Protein 2CYA (pdb70)

Structure (mmCIF, N/CA/C/O backbone):
data_2CYA
#
_entry.id   2CYA
#
_cell.length_a   65.912
_cell.length_b   65.912
_cell.length_c   196.168
_cell.angle_alpha   90.00
_cell.angle_beta   90.00
_cell.angle_gamma   90.00
#
_symmetry.space_group_name_H-M   'P 43 21 2'
#
loop_
_entity.id
_entity.type
_entity.pdbx_description
1 polymer 'Tyrosyl-tRNA synthetase'
2 non-polymer 'SULFATE ION'
3 water water
#
loop_
_atom_site.group_PDB
_atom_site.id
_atom_site.type_symbol
_atom_site.label_atom_id
_atom_site.label_alt_id
_atom_site.label_comp_id
_atom_site.label_asym_id
_atom_site.label_entity_id
_atom_site.label_seq_id
_atom_site.pdbx_PDB_ins_code
_atom_site.Cartn_x
_atom_site.Cartn_y
_atom_site.Cartn_z
_atom_site.occupancy
_atom_site.B_iso_or_equiv
_atom_site.auth_seq_id
_atom_site.auth_comp_id
_atom_site.auth_asym_id
_atom_site.auth_atom_id
_atom_site.pdbx_PDB_model_num
ATOM 1 N N . VAL A 1 4 ? 48.584 -14.430 93.297 1.00 75.05 4 VAL A N 1
ATOM 2 C CA . VAL A 1 4 ? 48.378 -13.107 92.649 1.00 74.36 4 VAL A CA 1
ATOM 3 C C . VAL A 1 4 ? 47.168 -13.099 91.713 1.00 74.18 4 VAL A C 1
ATOM 4 O O . VAL A 1 4 ? 47.299 -12.834 90.511 1.00 74.36 4 VAL A O 1
ATOM 8 N N . ASP A 1 5 ? 45.993 -13.404 92.266 1.00 73.13 5 ASP A N 1
ATOM 9 C CA . ASP A 1 5 ? 44.753 -13.392 91.486 1.00 70.95 5 ASP A CA 1
ATOM 10 C C . ASP A 1 5 ? 44.405 -11.911 91.409 1.00 67.97 5 ASP A C 1
ATOM 11 O O . ASP A 1 5 ? 43.726 -11.436 90.488 1.00 66.73 5 ASP A O 1
ATOM 16 N N . VAL A 1 6 ? 44.912 -11.195 92.406 1.00 63.27 6 VAL A N 1
ATOM 17 C CA . VAL A 1 6 ? 44.740 -9.763 92.522 1.00 58.74 6 VAL A CA 1
ATOM 18 C C . VAL A 1 6 ? 45.464 -9.078 91.359 1.00 56.99 6 VAL A C 1
ATOM 19 O O . VAL A 1 6 ? 44.998 -8.062 90.831 1.00 53.54 6 VAL A O 1
ATOM 23 N N . GLU A 1 7 ? 46.597 -9.652 90.956 1.00 54.01 7 GLU A N 1
ATOM 24 C CA . GLU A 1 7 ? 47.388 -9.078 89.881 1.00 52.62 7 GLU A CA 1
ATOM 25 C C . GLU A 1 7 ? 46.675 -8.983 88.529 1.00 50.18 7 GLU A C 1
ATOM 26 O O . GLU A 1 7 ? 46.767 -7.965 87.864 1.00 48.19 7 GLU A O 1
ATOM 32 N N . GLU A 1 8 ? 45.961 -10.025 88.124 1.00 49.34 8 GLU A N 1
ATOM 33 C CA . GLU A 1 8 ? 45.261 -9.973 86.847 1.00 49.07 8 GLU A CA 1
ATOM 34 C C . GLU A 1 8 ? 44.080 -9.016 86.903 1.00 46.96 8 GLU A C 1
ATOM 35 O O . GLU A 1 8 ? 43.876 -8.232 85.976 1.00 45.86 8 GLU A O 1
ATOM 41 N N . ARG A 1 9 ? 43.297 -9.090 87.978 1.00 44.98 9 ARG A N 1
ATOM 42 C CA . ARG A 1 9 ? 42.147 -8.202 88.134 1.00 43.55 9 ARG A CA 1
ATOM 43 C C . ARG A 1 9 ? 42.647 -6.778 88.123 1.00 42.11 9 ARG A C 1
ATOM 44 O O . ARG A 1 9 ? 42.082 -5.919 87.445 1.00 42.91 9 ARG A O 1
ATOM 52 N N . PHE A 1 10 ? 43.728 -6.534 88.855 1.00 39.04 10 PHE A N 1
ATOM 53 C CA . PHE A 1 10 ? 44.283 -5.202 88.916 1.00 38.39 10 PHE A CA 1
ATOM 54 C C . PHE A 1 10 ? 44.711 -4.676 87.548 1.00 38.95 10 PHE A C 1
ATOM 55 O O . PHE A 1 10 ? 44.302 -3.576 87.159 1.00 37.22 10 PHE A O 1
ATOM 63 N N . ASN A 1 11 ? 45.524 -5.442 86.813 1.00 39.89 11 ASN A N 1
ATOM 64 C CA . ASN A 1 11 ? 45.983 -4.970 85.495 1.00 39.16 11 ASN A CA 1
ATOM 65 C C . ASN A 1 11 ? 44.820 -4.769 84.535 1.00 37.47 11 ASN A C 1
ATOM 66 O O . ASN A 1 11 ? 44.875 -3.919 83.657 1.00 39.88 11 ASN A O 1
ATOM 71 N N . ARG A 1 12 ? 43.779 -5.564 84.699 1.00 35.73 12 ARG A N 1
ATOM 72 C CA . ARG A 1 12 ? 42.607 -5.449 83.854 1.00 38.48 12 ARG A CA 1
ATOM 73 C C . ARG A 1 12 ? 41.885 -4.127 84.167 1.00 37.63 12 ARG A C 1
ATOM 74 O O . ARG A 1 12 ? 41.417 -3.440 83.267 1.00 36.45 12 ARG A O 1
ATOM 82 N N . ILE A 1 13 ? 41.801 -3.792 85.450 1.00 34.71 13 ILE A N 1
ATOM 83 C CA . ILE A 1 13 ? 41.161 -2.556 85.886 1.00 32.53 13 ILE A CA 1
ATOM 84 C C . ILE A 1 13 ? 42.051 -1.353 85.581 1.00 32.81 13 ILE A C 1
ATOM 85 O O . ILE A 1 13 ? 41.566 -0.315 85.125 1.00 33.92 13 ILE A O 1
ATOM 90 N N . ALA A 1 14 ? 43.353 -1.490 85.810 1.00 32.30 14 ALA A N 1
ATOM 91 C CA . ALA A 1 14 ? 44.275 -0.384 85.581 1.00 32.72 14 ALA A CA 1
ATOM 92 C C . ALA A 1 14 ? 44.589 -0.070 84.126 1.00 34.73 14 ALA A C 1
ATOM 93 O O . ALA A 1 14 ? 44.916 1.070 83.797 1.00 34.84 14 ALA A O 1
ATOM 95 N N . ARG A 1 15 ? 44.493 -1.073 83.262 1.00 36.21 15 ARG A N 1
ATOM 96 C CA . ARG A 1 15 ? 44.814 -0.908 81.845 1.00 38.51 15 ARG A CA 1
ATOM 97 C C . ARG A 1 15 ? 44.230 0.355 81.200 1.00 38.89 1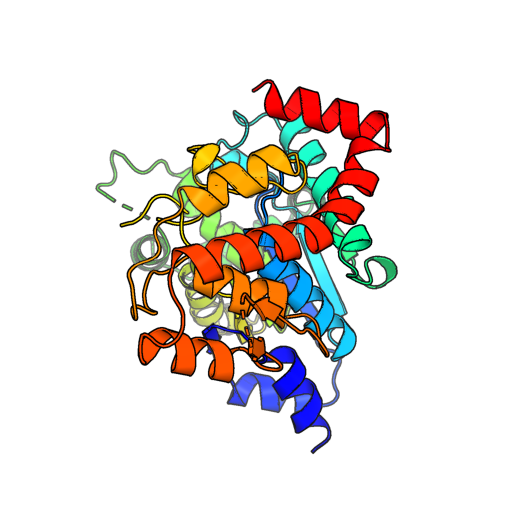5 ARG A C 1
ATOM 98 O O . ARG A 1 15 ? 43.022 0.572 81.201 1.00 37.00 15 ARG A O 1
ATOM 106 N N . ASN A 1 16 ? 45.128 1.195 80.693 1.00 39.71 16 ASN A N 1
ATOM 107 C CA . ASN A 1 16 ? 44.791 2.426 79.998 1.00 41.53 16 ASN A CA 1
ATOM 108 C C . ASN A 1 16 ? 44.229 3.600 80.803 1.00 40.61 16 ASN A C 1
ATOM 109 O O . ASN A 1 16 ? 43.812 4.609 80.234 1.00 40.27 16 ASN A O 1
ATOM 114 N N . THR A 1 17 ? 44.224 3.478 82.120 1.00 36.48 17 THR A N 1
ATOM 115 C CA . THR A 1 17 ? 43.745 4.558 82.946 1.00 34.30 17 THR A CA 1
ATOM 116 C C . THR A 1 17 ? 44.863 5.588 83.103 1.00 35.36 17 THR A C 1
ATOM 117 O O . THR A 1 17 ? 46.045 5.273 82.925 1.00 33.38 17 THR A O 1
ATOM 121 N N . VAL A 1 18 ? 44.482 6.820 83.423 1.00 35.39 18 VAL A N 1
ATOM 122 C CA . VAL A 1 18 ? 45.436 7.903 83.633 1.00 35.69 18 VAL A CA 1
ATOM 123 C C . VAL A 1 18 ? 45.972 7.816 85.068 1.00 35.67 18 VAL A C 1
ATOM 124 O O . VAL A 1 18 ? 47.135 8.115 85.334 1.00 35.29 18 VAL A O 1
ATOM 128 N N . GLU A 1 19 ? 45.115 7.410 85.995 1.00 33.70 19 GLU A N 1
ATOM 129 C CA . GLU A 1 19 ? 45.527 7.301 87.382 1.00 32.60 19 GLU A CA 1
ATOM 130 C C . GLU A 1 19 ? 44.524 6.489 88.175 1.00 32.09 19 GLU A C 1
ATOM 131 O O . GLU A 1 19 ? 43.368 6.333 87.777 1.00 31.46 19 GLU A O 1
ATOM 137 N N . ILE A 1 20 ? 44.990 5.970 89.301 1.00 30.91 20 ILE A N 1
ATOM 138 C CA . ILE A 1 20 ? 44.165 5.219 90.229 1.00 30.41 20 ILE A CA 1
ATOM 139 C C . ILE A 1 20 ? 44.587 5.777 91.589 1.00 31.87 20 ILE A C 1
ATOM 140 O O . ILE A 1 20 ? 45.764 5.717 91.944 1.00 31.82 20 ILE A O 1
ATOM 145 N N . VAL A 1 21 ? 43.639 6.364 92.319 1.00 31.00 21 VAL A N 1
ATOM 146 C CA . VAL A 1 21 ? 43.915 6.933 93.637 1.00 29.67 21 VAL A CA 1
ATOM 147 C C . VAL A 1 21 ? 43.225 6.096 94.723 1.00 30.81 21 VAL A C 1
ATOM 148 O O . VAL A 1 21 ? 42.042 6.323 94.990 1.00 29.10 21 VAL A O 1
ATOM 152 N N . THR A 1 22 ? 43.926 5.136 95.349 1.00 29.96 22 THR A N 1
ATOM 153 C CA . THR A 1 22 ? 45.334 4.804 95.080 1.00 30.15 22 THR A CA 1
ATOM 154 C C . THR A 1 22 ? 45.405 3.326 94.718 1.00 30.48 22 THR A C 1
ATOM 155 O O . THR A 1 22 ? 44.498 2.556 95.050 1.00 31.87 22 THR A O 1
ATOM 159 N N . GLU A 1 23 ? 46.498 2.921 94.078 1.00 30.87 23 GLU A N 1
ATOM 160 C CA . GLU A 1 23 ? 46.671 1.529 93.659 1.00 33.18 23 GLU A CA 1
ATOM 161 C C . GLU A 1 23 ? 46.740 0.574 94.842 1.00 31.11 23 GLU A C 1
ATOM 162 O O . GLU A 1 23 ? 46.158 -0.513 94.818 1.00 32.01 23 GLU A O 1
ATOM 168 N N . GLU A 1 24 ? 47.435 0.971 95.894 1.00 33.00 24 GLU A N 1
ATOM 169 C CA . GLU A 1 24 ? 47.528 0.082 97.042 1.00 35.14 24 GLU A CA 1
ATOM 170 C C . GLU A 1 24 ? 46.146 -0.131 97.625 1.00 33.17 24 GLU A C 1
ATOM 171 O O . GLU A 1 24 ? 45.797 -1.246 98.021 1.00 33.90 24 GLU A O 1
ATOM 177 N N . GLU A 1 25 ? 45.345 0.929 97.675 1.00 30.62 25 GLU A N 1
ATOM 178 C CA . GLU A 1 25 ? 43.994 0.776 98.196 1.00 29.76 25 GLU A CA 1
ATOM 179 C C . GLU A 1 25 ? 43.205 -0.218 97.335 1.00 28.10 25 GLU A C 1
ATOM 180 O O . GLU A 1 25 ? 42.540 -1.096 97.875 1.00 27.63 25 GLU A O 1
ATOM 186 N N . LEU A 1 26 ? 43.279 -0.081 96.008 1.00 25.42 26 LEU A N 1
ATOM 187 C CA . LEU A 1 26 ? 42.560 -1.001 95.116 1.00 27.93 26 LEU A CA 1
ATOM 188 C C . LEU A 1 26 ? 43.056 -2.420 95.329 1.00 28.72 26 LEU A C 1
ATOM 189 O O . LEU A 1 26 ? 42.262 -3.355 95.399 1.00 31.03 26 LEU A O 1
ATOM 194 N N . LYS A 1 27 ? 44.369 -2.588 95.442 1.00 29.54 27 LYS A N 1
ATOM 195 C CA . LYS A 1 27 ? 44.902 -3.929 95.660 1.00 31.99 27 LYS A CA 1
ATOM 196 C C . LYS A 1 27 ? 44.414 -4.495 96.985 1.00 31.51 27 LYS A C 1
ATOM 197 O O . LYS A 1 27 ? 44.152 -5.694 97.096 1.00 31.35 27 LYS A O 1
ATOM 203 N N . GLY A 1 28 ? 44.266 -3.631 97.990 1.00 31.79 28 GLY A N 1
ATOM 204 C CA . GLY A 1 28 ? 43.775 -4.104 99.275 1.00 28.72 28 GLY A CA 1
ATOM 205 C C . GLY A 1 28 ? 42.329 -4.545 99.130 1.00 30.31 28 GLY A C 1
ATOM 206 O O . GLY A 1 28 ? 41.900 -5.528 99.739 1.00 30.30 28 GLY A O 1
ATOM 207 N N . LEU A 1 29 ? 41.561 -3.819 98.320 1.00 30.40 29 LEU A N 1
ATOM 208 C CA . LEU A 1 29 ? 40.155 -4.176 98.097 1.00 32.13 29 LEU A CA 1
ATOM 209 C C . LEU A 1 29 ? 40.092 -5.497 97.330 1.00 32.12 29 LEU A C 1
ATOM 210 O O . LEU A 1 29 ? 39.323 -6.413 97.666 1.00 30.93 29 LEU A O 1
ATOM 215 N N . LEU A 1 30 ? 40.899 -5.595 96.284 1.00 32.17 30 LEU A N 1
ATOM 216 C CA . LEU A 1 30 ? 40.906 -6.831 95.505 1.00 34.04 30 LEU A CA 1
ATOM 217 C C . LEU A 1 30 ? 41.310 -8.018 96.369 1.00 33.73 30 LEU A C 1
ATOM 218 O O . LEU A 1 30 ? 40.719 -9.091 96.275 1.00 35.82 30 LEU A O 1
ATOM 223 N N . ALA A 1 31 ? 42.298 -7.818 97.228 1.00 34.68 31 ALA A N 1
ATOM 224 C CA . ALA A 1 31 ? 42.781 -8.904 98.084 1.00 38.66 31 ALA A CA 1
ATOM 225 C C . ALA A 1 31 ? 41.815 -9.392 99.157 1.00 40.25 31 ALA A C 1
ATOM 226 O O . ALA A 1 31 ? 41.926 -10.538 99.602 1.00 42.22 31 ALA A O 1
ATOM 228 N N . SER A 1 32 ? 40.872 -8.545 99.574 1.00 40.27 32 SER A N 1
ATOM 229 C CA . SER A 1 32 ? 39.924 -8.917 100.628 1.00 40.08 32 SER A CA 1
ATOM 230 C C . SER A 1 32 ? 38.930 -10.002 100.216 1.00 42.06 32 SER A C 1
ATOM 231 O O . SER A 1 32 ? 38.368 -10.696 101.061 1.00 43.09 32 SER A O 1
ATOM 234 N N . GLY A 1 33 ? 38.714 -10.152 98.915 1.00 42.41 33 GLY A N 1
ATOM 235 C CA . GLY A 1 33 ? 37.780 -11.152 98.442 1.00 42.48 33 GLY A CA 1
ATOM 236 C C . GLY A 1 33 ? 36.337 -10.692 98.548 1.00 42.76 33 GLY A C 1
ATOM 237 O O . GLY A 1 33 ? 35.451 -11.273 97.920 1.00 43.13 33 GLY A O 1
ATOM 238 N N . ALA A 1 34 ? 36.103 -9.648 99.338 1.00 42.55 34 ALA A N 1
ATOM 239 C CA . ALA A 1 34 ? 34.757 -9.097 99.518 1.00 42.16 34 ALA A CA 1
ATOM 240 C C . ALA A 1 34 ? 34.202 -8.533 98.220 1.00 40.97 34 ALA A C 1
ATOM 241 O O . ALA A 1 34 ? 34.953 -8.190 97.312 1.00 40.06 34 ALA A O 1
ATOM 243 N N . ARG A 1 35 ? 32.881 -8.426 98.145 1.00 41.41 35 ARG A N 1
ATOM 244 C CA . ARG A 1 35 ? 32.227 -7.872 96.964 1.00 41.81 35 ARG A CA 1
ATOM 245 C C . ARG A 1 35 ? 32.620 -6.411 96.862 1.00 37.80 35 ARG A C 1
ATOM 246 O O . ARG A 1 35 ? 32.663 -5.694 97.854 1.00 36.16 35 ARG A O 1
ATOM 254 N N . ILE A 1 36 ? 32.920 -5.988 95.646 1.00 35.59 36 ILE A N 1
ATOM 255 C CA . ILE A 1 36 ? 33.330 -4.617 95.376 1.00 33.77 36 ILE A CA 1
ATOM 256 C C . ILE A 1 36 ? 32.284 -3.954 94.512 1.00 31.05 36 ILE A C 1
ATOM 257 O O . ILE A 1 36 ? 31.874 -4.526 93.510 1.00 31.63 36 ILE A O 1
ATOM 262 N N . LYS A 1 37 ? 31.848 -2.757 94.896 1.00 29.98 37 LYS A N 1
ATOM 263 C CA . LYS A 1 37 ? 30.846 -2.025 94.113 1.00 28.04 37 LYS A CA 1
ATOM 264 C C . LYS A 1 37 ? 31.456 -0.780 93.485 1.00 25.93 37 LYS A C 1
ATOM 265 O O . LYS A 1 37 ? 32.293 -0.106 94.095 1.00 25.31 37 LYS A O 1
ATOM 271 N N . GLY A 1 38 ? 31.050 -0.480 92.256 1.00 24.15 38 GLY A N 1
ATOM 272 C CA . GLY A 1 38 ? 31.590 0.690 91.599 1.00 23.55 38 GLY A CA 1
ATOM 273 C C . GLY A 1 38 ? 30.570 1.270 90.648 1.00 24.15 38 GLY A C 1
ATOM 274 O O . GLY A 1 38 ? 29.533 0.657 90.383 1.00 25.19 38 GLY A O 1
ATOM 275 N N . TYR A 1 39 ? 30.849 2.462 90.147 1.00 22.28 39 TYR A N 1
ATOM 276 C CA . TYR A 1 39 ? 29.954 3.078 89.184 1.00 22.29 39 TYR A CA 1
ATOM 277 C C . TYR A 1 39 ? 30.714 4.103 88.385 1.00 20.99 39 TYR A C 1
ATOM 278 O O . TYR A 1 39 ? 31.905 4.332 88.620 1.00 22.00 39 TYR A O 1
ATOM 287 N N . ILE A 1 40 ? 30.009 4.673 87.412 1.00 21.39 40 ILE A N 1
ATOM 288 C CA . ILE A 1 40 ? 30.484 5.815 86.651 1.00 22.04 40 ILE A CA 1
ATOM 289 C C . ILE A 1 40 ? 29.202 6.648 86.559 1.00 25.10 40 ILE A C 1
ATOM 290 O O . ILE A 1 40 ? 28.088 6.101 86.423 1.00 23.80 40 ILE A O 1
ATOM 295 N N . GLY A 1 41 ? 29.355 7.954 86.721 1.00 24.74 41 GLY A N 1
ATOM 296 C CA . GLY A 1 41 ? 28.228 8.848 86.625 1.00 24.67 41 GLY A CA 1
ATOM 297 C C . GLY A 1 41 ? 28.577 9.769 85.480 1.00 26.64 41 GLY A C 1
ATOM 298 O O . GLY A 1 41 ? 29.697 10.289 85.413 1.00 29.37 41 GLY A O 1
ATOM 299 N N . TYR A 1 42 ? 27.638 9.986 84.579 1.00 26.01 42 TYR A N 1
ATOM 300 C CA . TYR A 1 42 ? 27.907 10.854 83.450 1.00 26.35 42 TYR A CA 1
ATOM 301 C C . TYR A 1 42 ? 26.665 11.657 83.116 1.00 26.60 42 TYR A C 1
ATOM 302 O O . TYR A 1 42 ? 25.544 11.203 83.346 1.00 27.43 42 TYR A O 1
ATOM 311 N N . GLU A 1 43 ? 26.870 12.842 82.552 1.00 27.88 43 GLU A N 1
ATOM 312 C CA . GLU A 1 43 ? 25.761 13.692 82.152 1.00 29.42 43 GLU A CA 1
ATOM 313 C C . GLU A 1 43 ? 25.302 13.301 80.743 1.00 30.21 43 GLU A C 1
ATOM 314 O O . GLU A 1 43 ? 26.104 13.312 79.805 1.00 30.12 43 GLU A O 1
ATOM 320 N N . PRO A 1 44 ? 24.022 12.916 80.580 1.00 29.97 44 PRO A N 1
ATOM 321 C CA . PRO A 1 44 ? 23.562 12.558 79.231 1.00 29.93 44 PRO A CA 1
ATOM 322 C C . PRO A 1 44 ? 23.301 13.931 78.609 1.00 32.29 44 PRO A C 1
ATOM 323 O O . PRO A 1 44 ? 22.179 14.462 78.649 1.00 34.91 44 PRO A O 1
ATOM 327 N N . SER A 1 45 ? 24.356 14.513 78.060 1.00 33.24 45 SER A N 1
ATOM 328 C CA . SER A 1 45 ? 24.304 15.859 77.528 1.00 34.99 45 SER A CA 1
ATOM 329 C C . SER A 1 45 ? 24.207 16.033 76.021 1.00 36.73 45 SER A C 1
ATOM 330 O O . SER A 1 45 ? 24.327 17.161 75.530 1.00 38.11 45 SER A O 1
ATOM 333 N N . GLY A 1 46 ? 23.997 14.943 75.291 1.00 34.95 46 GLY A N 1
ATOM 334 C CA . GLY A 1 46 ? 23.908 15.041 73.844 1.00 34.40 46 GLY A CA 1
ATOM 335 C C . GLY A 1 46 ? 24.195 13.700 73.190 1.00 33.65 46 GLY A C 1
ATOM 336 O O . GLY A 1 46 ? 24.207 12.671 73.856 1.00 32.14 46 GLY A O 1
ATOM 337 N N . VAL A 1 47 ? 24.435 13.700 71.886 1.00 33.69 47 VAL A N 1
ATOM 338 C CA . VAL A 1 47 ? 24.721 12.450 71.199 1.00 31.97 47 VAL A CA 1
ATOM 339 C C . VAL A 1 47 ? 26.118 11.969 71.592 1.00 30.51 47 VAL A C 1
ATOM 340 O O . VAL A 1 47 ? 27.082 12.735 71.592 1.00 27.80 47 VAL A O 1
ATOM 344 N N . ALA A 1 48 ? 26.221 10.693 71.937 1.00 29.28 48 ALA A N 1
ATOM 345 C CA . ALA A 1 48 ? 27.505 10.139 72.316 1.00 29.78 48 ALA A CA 1
ATOM 346 C C . ALA A 1 48 ? 28.553 10.288 71.203 1.00 29.32 48 ALA A C 1
ATOM 347 O O . ALA A 1 48 ? 28.267 10.060 70.029 1.00 28.18 48 ALA A O 1
ATOM 349 N N . HIS A 1 49 ? 29.759 10.697 71.577 1.00 27.71 49 HIS A N 1
ATOM 350 C CA . HIS A 1 49 ? 30.831 10.800 70.603 1.00 29.03 49 HIS A CA 1
ATOM 351 C C . HIS A 1 49 ? 31.865 9.741 71.005 1.00 26.65 49 HIS A C 1
ATOM 352 O O . HIS A 1 49 ? 31.751 9.135 72.067 1.00 22.98 49 HIS A O 1
ATOM 359 N N . ILE A 1 50 ? 32.874 9.514 70.179 1.00 26.58 50 ILE A N 1
ATOM 360 C CA . ILE A 1 50 ? 33.805 8.436 70.478 1.00 25.76 50 ILE A CA 1
ATOM 361 C C . ILE A 1 50 ? 34.587 8.545 71.774 1.00 27.90 50 ILE A C 1
ATOM 362 O O . ILE A 1 50 ? 35.095 7.542 72.271 1.00 27.80 50 ILE A O 1
ATOM 367 N N . GLY A 1 51 ? 34.663 9.751 72.335 1.00 28.01 51 GLY A N 1
ATOM 368 C CA . GLY A 1 51 ? 35.402 9.933 73.568 1.00 26.18 51 GLY A CA 1
ATOM 369 C C . GLY A 1 51 ? 34.829 9.129 74.707 1.00 27.05 51 GLY A C 1
ATOM 370 O O . GLY A 1 51 ? 35.554 8.655 75.586 1.00 27.52 51 GLY A O 1
ATOM 371 N N . TRP A 1 52 ? 33.514 8.966 74.688 1.00 26.57 52 TRP A N 1
ATOM 372 C CA . TRP A 1 52 ? 32.822 8.224 75.732 1.00 27.21 52 TRP A CA 1
ATOM 373 C C . TRP A 1 52 ? 33.124 6.736 75.655 1.00 25.53 52 TRP A C 1
ATOM 374 O O . TRP A 1 52 ? 32.970 6.021 76.653 1.00 23.66 52 TRP A O 1
ATOM 385 N N . LEU A 1 53 ? 33.558 6.269 74.481 1.00 24.51 53 LEU A N 1
ATOM 386 C CA . LEU A 1 53 ? 33.858 4.844 74.316 1.00 24.16 53 LEU A CA 1
ATOM 387 C C . LEU A 1 53 ? 34.969 4.436 75.291 1.00 24.07 53 LEU A C 1
ATOM 388 O O . LEU A 1 53 ? 34.969 3.318 75.815 1.00 27.06 53 LEU A O 1
ATOM 393 N N . VAL A 1 54 ? 35.900 5.349 75.556 1.00 24.26 54 VAL A N 1
ATOM 394 C CA . VAL A 1 54 ? 36.989 5.066 76.485 1.00 25.18 54 VAL A CA 1
ATOM 395 C C . VAL A 1 54 ? 36.452 4.648 77.853 1.00 24.95 54 VAL A C 1
ATOM 396 O O . VAL A 1 54 ? 36.908 3.647 78.419 1.00 24.26 54 VAL A O 1
ATOM 400 N N . TRP A 1 55 ? 35.493 5.390 78.412 1.00 22.61 55 TRP A N 1
ATOM 401 C CA . TRP A 1 55 ? 34.996 4.954 79.711 1.00 22.83 55 TRP A CA 1
ATOM 402 C C . TRP A 1 55 ? 34.042 3.756 79.584 1.00 24.54 55 TRP A C 1
ATOM 403 O O . TRP A 1 55 ? 33.917 2.959 80.510 1.00 25.07 55 TRP A O 1
ATOM 414 N N . MET A 1 56 ? 33.403 3.592 78.422 1.00 24.07 56 MET A N 1
ATOM 415 C CA . MET A 1 56 ? 32.517 2.444 78.249 1.00 24.90 56 MET A CA 1
ATOM 416 C C . MET A 1 56 ? 33.362 1.155 78.259 1.00 24.98 56 MET A C 1
ATOM 417 O O . MET A 1 56 ? 32.983 0.161 78.859 1.00 25.31 56 MET A O 1
ATOM 422 N N . TYR A 1 57 ? 34.519 1.189 77.610 1.00 25.48 57 TYR A N 1
ATOM 423 C CA . TYR A 1 57 ? 35.401 0.020 77.577 1.00 26.89 57 TYR A CA 1
ATOM 424 C C . TYR A 1 57 ? 35.914 -0.276 78.985 1.00 27.81 57 TYR A C 1
ATOM 425 O O . TYR A 1 57 ? 36.124 -1.439 79.352 1.00 28.41 57 TYR A O 1
ATOM 434 N N . LYS A 1 58 ? 36.119 0.781 79.769 1.00 25.99 58 LYS A N 1
ATOM 435 C CA . LYS A 1 58 ? 36.601 0.618 81.127 1.00 27.35 58 LYS A CA 1
ATOM 436 C C . LYS A 1 58 ? 35.493 -0.024 81.967 1.00 28.81 58 LYS A C 1
ATOM 437 O O . LYS A 1 58 ? 35.770 -0.845 82.839 1.00 29.93 58 LYS A O 1
ATOM 443 N N . VAL A 1 59 ? 34.238 0.330 81.694 1.00 29.57 59 VAL A N 1
ATOM 444 C CA . VAL A 1 59 ? 33.129 -0.278 82.420 1.00 29.27 59 VAL A CA 1
ATOM 445 C C . VAL A 1 59 ? 33.219 -1.775 82.136 1.00 29.95 59 VAL A C 1
ATOM 446 O O . VAL A 1 59 ? 33.118 -2.606 83.042 1.00 29.92 59 VAL A O 1
ATOM 450 N N . LYS A 1 60 ? 33.422 -2.116 80.869 1.00 31.72 60 LYS A N 1
ATOM 451 C CA . LYS A 1 60 ? 33.556 -3.522 80.482 1.00 29.98 60 LYS A CA 1
ATOM 452 C C . LYS A 1 60 ? 34.673 -4.187 81.288 1.00 29.51 60 LYS A C 1
ATOM 453 O O . LYS A 1 60 ? 34.477 -5.284 81.798 1.00 29.90 60 LYS A O 1
ATOM 459 N N . ASP A 1 61 ? 35.832 -3.529 81.414 1.00 28.75 61 ASP A N 1
ATOM 460 C CA . ASP A 1 61 ? 36.944 -4.096 82.183 1.00 30.28 61 ASP A CA 1
ATOM 461 C C . ASP A 1 61 ? 36.573 -4.337 83.662 1.00 33.15 61 ASP A C 1
ATOM 462 O O . ASP A 1 61 ? 36.839 -5.411 84.204 1.00 33.87 61 ASP A O 1
ATOM 467 N N . LEU A 1 62 ? 35.984 -3.338 84.323 1.00 32.66 62 LEU A N 1
ATOM 468 C CA . LEU A 1 62 ? 35.603 -3.493 85.730 1.00 31.79 62 LEU A CA 1
ATOM 469 C C . LEU A 1 62 ? 34.639 -4.645 85.931 1.00 31.58 62 LEU A C 1
ATOM 470 O O . LEU A 1 62 ? 34.796 -5.430 86.867 1.00 30.99 62 LEU A O 1
ATOM 475 N N . VAL A 1 63 ? 33.648 -4.754 85.053 1.00 31.12 63 VAL A N 1
ATOM 476 C CA . VAL A 1 63 ? 32.680 -5.845 85.152 1.00 31.78 63 VAL A CA 1
ATOM 477 C C . VAL A 1 63 ? 33.368 -7.216 85.023 1.00 33.29 63 VAL A C 1
ATOM 478 O O . VAL A 1 63 ? 33.052 -8.143 85.764 1.00 32.58 63 VAL A O 1
ATOM 482 N N . GLU A 1 64 ? 34.301 -7.344 84.083 1.00 33.41 64 GLU A N 1
ATOM 483 C CA . GLU A 1 64 ? 34.988 -8.625 83.883 1.00 35.31 64 GLU A CA 1
ATOM 484 C C . GLU A 1 64 ? 35.973 -8.879 85.010 1.00 35.36 64 GLU A C 1
ATOM 485 O O . GLU A 1 64 ? 36.434 -10.001 85.196 1.00 39.66 64 GLU A O 1
ATOM 491 N N . ALA A 1 65 ? 36.280 -7.841 85.776 1.00 33.68 65 ALA A N 1
ATOM 492 C CA . ALA A 1 65 ? 37.195 -7.980 86.902 1.00 31.46 65 ALA A CA 1
ATOM 493 C C . ALA A 1 65 ? 36.427 -8.285 88.197 1.00 31.65 65 ALA A C 1
ATOM 494 O O . ALA A 1 65 ? 36.989 -8.250 89.294 1.00 32.07 65 ALA A O 1
ATOM 496 N N . GLY A 1 66 ? 35.139 -8.593 88.071 1.00 30.21 66 GLY A N 1
ATOM 497 C CA . GLY A 1 66 ? 34.364 -8.923 89.251 1.00 31.82 66 GLY A CA 1
ATOM 498 C C . GLY A 1 66 ? 33.685 -7.794 90.028 1.00 33.13 66 GLY A C 1
ATOM 499 O O . GLY A 1 66 ? 33.030 -8.071 91.029 1.00 34.82 66 GLY A O 1
ATOM 500 N N . VAL A 1 67 ? 33.814 -6.541 89.590 1.00 32.85 67 VAL A N 1
ATOM 501 C CA . VAL A 1 67 ? 33.169 -5.412 90.289 1.00 30.71 67 VAL A CA 1
ATOM 502 C C . VAL A 1 67 ? 31.659 -5.332 90.005 1.00 30.63 67 VAL A C 1
ATOM 503 O O . VAL A 1 67 ? 31.255 -5.415 88.855 1.00 33.28 67 VAL A O 1
ATOM 507 N N . ASP A 1 68 ? 30.821 -5.195 91.035 1.00 31.07 68 ASP A N 1
ATOM 508 C CA . ASP A 1 68 ? 29.373 -5.057 90.812 1.00 30.84 68 ASP A CA 1
ATOM 509 C C . ASP A 1 68 ? 29.211 -3.597 90.388 1.00 30.70 68 ASP A C 1
ATOM 510 O O . ASP A 1 68 ? 29.378 -2.666 91.191 1.00 30.10 68 ASP A O 1
ATOM 515 N N . PHE A 1 69 ? 28.870 -3.413 89.120 1.00 29.19 69 PHE A N 1
ATOM 516 C CA . PHE A 1 69 ? 28.813 -2.095 88.517 1.00 29.24 69 PHE A CA 1
ATOM 517 C C . PHE A 1 69 ? 27.465 -1.481 88.208 1.00 29.18 69 PHE A C 1
ATOM 518 O O . PHE A 1 69 ? 26.521 -2.164 87.801 1.00 28.84 69 PHE A O 1
ATOM 526 N N . SER A 1 70 ? 27.423 -0.159 88.365 1.00 28.21 70 SER A N 1
ATOM 527 C CA . SER A 1 70 ? 26.245 0.648 88.078 1.00 25.22 70 SER A CA 1
ATOM 528 C C . SER A 1 70 ? 26.659 1.838 87.226 1.00 24.35 70 SER A C 1
ATOM 529 O O . SER A 1 70 ? 27.797 2.343 87.309 1.00 21.94 70 SER A O 1
ATOM 532 N N . VAL A 1 71 ? 25.740 2.278 86.388 1.00 22.25 71 VAL A N 1
ATOM 533 C CA . VAL A 1 71 ? 25.997 3.455 85.581 1.00 25.48 71 VAL A CA 1
ATOM 534 C C . VAL A 1 71 ? 24.922 4.433 86.065 1.00 27.31 71 VAL A C 1
ATOM 535 O O . VAL A 1 71 ? 23.729 4.113 86.058 1.00 26.98 71 VAL A O 1
ATOM 539 N N . LEU A 1 72 ? 25.337 5.600 86.534 1.00 27.28 72 LEU A N 1
ATOM 540 C CA . LEU A 1 72 ? 24.349 6.581 86.985 1.00 27.71 72 LEU A CA 1
ATOM 541 C C . LEU A 1 72 ? 24.072 7.574 85.865 1.00 25.59 72 LEU A C 1
ATOM 542 O O . LEU A 1 72 ? 24.959 8.322 85.464 1.00 26.44 72 LEU A O 1
ATOM 547 N N . GLU A 1 73 ? 22.851 7.574 85.350 1.00 25.41 73 GLU A N 1
ATOM 548 C CA . GLU A 1 73 ? 22.494 8.530 84.307 1.00 27.87 73 GLU A CA 1
ATOM 549 C C . GLU A 1 73 ? 22.224 9.784 85.121 1.00 28.41 73 GLU A C 1
ATOM 550 O O . GLU A 1 73 ? 21.140 9.949 85.664 1.00 29.57 73 GLU A O 1
ATOM 556 N N . ALA A 1 74 ? 23.241 10.642 85.221 1.00 28.38 74 ALA A N 1
ATOM 557 C CA . ALA A 1 74 ? 23.187 11.864 86.030 1.00 28.30 74 ALA A CA 1
ATOM 558 C C . ALA A 1 74 ? 22.356 12.963 85.394 1.00 27.88 74 ALA A C 1
ATOM 559 O O . ALA A 1 74 ? 22.876 14.033 85.056 1.00 28.17 74 ALA A O 1
ATOM 561 N N . THR A 1 75 ? 21.062 12.695 85.253 1.00 26.54 75 THR A N 1
ATOM 562 C CA . THR A 1 75 ? 20.157 13.627 84.607 1.00 27.73 75 THR A CA 1
ATOM 563 C C . THR A 1 75 ? 20.000 14.956 85.326 1.00 29.78 75 THR A C 1
ATOM 564 O O . THR A 1 75 ? 19.949 15.998 84.674 1.00 28.76 75 THR A O 1
ATOM 568 N N . TRP A 1 76 ? 19.936 14.930 86.656 1.00 28.06 76 TRP A N 1
ATOM 569 C CA . TRP A 1 76 ? 19.792 16.171 87.407 1.00 31.52 76 TRP A CA 1
ATOM 570 C C . TRP A 1 76 ? 21.061 17.018 87.280 1.00 30.33 76 TRP A C 1
ATOM 571 O O . TRP A 1 76 ? 21.007 18.246 87.226 1.00 32.08 76 TRP A O 1
ATOM 582 N N . HIS A 1 77 ? 22.205 16.357 87.201 1.00 30.40 77 HIS A N 1
ATOM 583 C CA . HIS A 1 77 ? 23.462 17.069 87.057 1.00 28.89 77 HIS A CA 1
ATOM 584 C C . HIS A 1 77 ? 23.479 17.764 85.696 1.00 30.10 77 HIS A C 1
ATOM 585 O O . HIS A 1 77 ? 23.929 18.897 85.586 1.00 28.08 77 HIS A O 1
ATOM 592 N N . ALA A 1 78 ? 22.997 17.073 84.660 1.00 31.39 78 ALA A N 1
ATOM 593 C CA . ALA A 1 78 ? 22.974 17.635 83.303 1.00 31.94 78 ALA A CA 1
ATOM 594 C C . ALA A 1 78 ? 22.053 18.851 83.311 1.00 32.07 78 ALA A C 1
ATOM 595 O O . ALA A 1 78 ? 22.332 19.882 82.676 1.00 29.59 78 ALA A O 1
ATOM 597 N N . TYR A 1 79 ? 20.948 18.724 84.030 1.00 32.80 79 TYR A N 1
ATOM 598 C CA . TYR A 1 79 ? 20.017 19.842 84.121 1.00 36.66 79 TYR A CA 1
ATOM 599 C C . TYR A 1 79 ? 20.743 21.017 84.769 1.00 35.09 79 TYR A C 1
ATOM 600 O O . TYR A 1 79 ? 20.679 22.136 84.287 1.00 35.05 79 TYR A O 1
ATOM 609 N N . ILE A 1 80 ? 21.448 20.756 85.860 1.00 34.46 80 ILE A N 1
ATOM 610 C CA . ILE A 1 80 ? 22.161 21.832 86.530 1.00 36.52 80 ILE A CA 1
ATOM 611 C C . ILE A 1 80 ? 23.086 22.557 85.560 1.00 39.24 80 ILE A C 1
ATOM 612 O O . ILE A 1 80 ? 23.187 23.781 85.604 1.00 37.77 80 ILE A O 1
ATOM 617 N N . ASN A 1 81 ? 23.738 21.809 84.666 1.00 41.60 81 ASN A N 1
ATOM 618 C CA . ASN A 1 81 ? 24.620 22.425 83.676 1.00 43.51 81 ASN A CA 1
ATOM 619 C C . ASN A 1 81 ? 23.874 22.871 82.413 1.00 44.13 81 ASN A C 1
ATOM 620 O O . ASN A 1 81 ? 24.492 23.145 81.387 1.00 46.11 81 ASN A O 1
ATOM 625 N N . ASP A 1 82 ? 22.549 22.923 82.485 1.00 43.71 82 ASP A N 1
ATOM 626 C CA . ASP A 1 82 ? 21.723 23.338 81.356 1.00 45.19 82 ASP A CA 1
ATOM 627 C C . ASP A 1 82 ? 21.939 22.600 80.029 1.00 45.49 82 ASP A C 1
ATOM 628 O O . ASP A 1 82 ? 21.692 23.165 78.952 1.00 45.65 82 ASP A O 1
ATOM 633 N N . LYS A 1 83 ? 22.387 21.348 80.092 1.00 41.22 83 LYS A N 1
ATOM 634 C CA . LYS A 1 83 ? 22.597 20.583 78.871 1.00 38.64 83 LYS A CA 1
ATOM 635 C C . LYS A 1 83 ? 21.259 20.408 78.164 1.00 36.68 83 LYS A C 1
ATOM 636 O O . LYS A 1 83 ? 20.233 20.254 78.816 1.00 33.87 83 LYS A O 1
ATOM 642 N N . LEU A 1 84 ? 21.273 20.436 76.832 1.00 36.76 84 LEU A N 1
ATOM 643 C CA . LEU A 1 84 ? 20.051 20.280 76.045 1.00 36.84 84 LEU A CA 1
ATOM 644 C C . LEU A 1 84 ? 18.944 21.230 76.537 1.00 38.47 84 LEU A C 1
ATOM 645 O O . LEU A 1 84 ? 17.759 20.885 76.580 1.00 38.30 84 LEU A O 1
ATOM 650 N N . GLY A 1 85 ? 19.359 22.437 76.908 1.00 40.08 85 GLY A N 1
ATOM 651 C CA . GLY A 1 85 ? 18.430 23.444 77.385 1.00 41.23 85 GLY A CA 1
ATOM 652 C C . GLY A 1 85 ? 17.643 23.048 78.616 1.00 42.27 85 GLY A C 1
ATOM 653 O O . GLY A 1 85 ? 16.580 23.605 78.867 1.00 43.69 85 GLY A O 1
ATOM 654 N N . GLY A 1 86 ? 18.152 22.092 79.385 1.00 41.69 86 GLY A N 1
ATOM 655 C CA . GLY A 1 86 ? 17.445 21.666 80.580 1.00 41.28 86 GLY A CA 1
ATOM 656 C C . GLY A 1 86 ? 16.197 20.858 80.278 1.00 40.76 86 GLY A C 1
ATOM 657 O O . GLY A 1 86 ? 15.375 20.617 81.162 1.00 39.28 86 GLY A O 1
ATOM 658 N N . ASP A 1 87 ? 16.058 20.432 79.028 1.00 40.02 87 ASP A N 1
ATOM 659 C CA . ASP A 1 87 ? 14.906 19.638 78.610 1.00 40.77 87 ASP A CA 1
ATOM 660 C C . ASP A 1 87 ? 15.131 18.208 79.103 1.00 40.34 87 ASP A C 1
ATOM 661 O O . ASP A 1 87 ? 15.855 17.435 78.482 1.00 37.03 87 ASP A O 1
ATOM 666 N N . MET A 1 88 ? 14.494 17.860 80.214 1.00 41.46 88 MET A N 1
ATOM 667 C CA . MET A 1 88 ? 14.646 16.538 80.800 1.00 41.88 88 MET A CA 1
ATOM 668 C C . MET A 1 88 ? 14.308 15.363 79.882 1.00 43.38 88 MET A C 1
ATOM 669 O O . MET A 1 88 ? 14.877 14.274 80.041 1.00 42.51 88 MET A O 1
ATOM 674 N N . ASP A 1 89 ? 13.387 15.565 78.938 1.00 43.93 89 ASP A N 1
ATOM 675 C CA . ASP A 1 89 ? 13.008 14.501 78.005 1.00 43.56 89 ASP A CA 1
ATOM 676 C C . ASP A 1 89 ? 14.159 14.180 77.050 1.00 41.44 89 ASP A C 1
ATOM 677 O O . ASP A 1 89 ? 14.395 13.024 76.696 1.00 40.72 89 ASP A O 1
ATOM 682 N N . LEU A 1 90 ? 14.842 15.225 76.608 1.00 38.45 90 LEU A N 1
ATOM 683 C CA . LEU A 1 90 ? 15.960 15.091 75.694 1.00 38.45 90 LEU A CA 1
ATOM 684 C C . LEU A 1 90 ? 17.161 14.489 76.424 1.00 37.22 90 LEU A C 1
ATOM 685 O O . LEU A 1 90 ? 17.947 13.731 75.850 1.00 34.99 90 LEU A O 1
ATOM 690 N N . ILE A 1 91 ? 17.295 14.827 77.699 1.00 35.89 91 ILE A N 1
ATOM 691 C CA . ILE A 1 91 ? 18.395 14.299 78.489 1.00 36.27 91 ILE A CA 1
ATOM 692 C C . ILE A 1 91 ? 18.185 12.798 78.683 1.00 35.98 91 ILE A C 1
ATOM 693 O O . ILE A 1 91 ? 19.131 12.019 78.583 1.00 34.72 91 ILE A O 1
ATOM 698 N N . ARG A 1 92 ? 16.942 12.403 78.940 1.00 35.54 92 ARG A N 1
ATOM 699 C CA . ARG A 1 92 ? 16.607 10.997 79.129 1.00 37.49 92 ARG A CA 1
ATOM 700 C C . ARG A 1 92 ? 16.842 10.247 77.828 1.00 36.59 92 ARG A C 1
ATOM 701 O O . ARG A 1 92 ? 17.313 9.111 77.832 1.00 35.69 92 ARG A O 1
ATOM 709 N N . ALA A 1 93 ? 16.498 10.900 76.721 1.00 34.93 93 ALA A N 1
ATOM 710 C CA . ALA A 1 93 ? 16.654 10.309 75.405 1.00 35.38 93 ALA A CA 1
ATOM 711 C C . ALA A 1 93 ? 18.125 10.068 75.123 1.00 34.43 93 ALA A C 1
ATOM 712 O O . ALA A 1 93 ? 18.477 9.048 74.555 1.00 33.92 93 ALA A O 1
ATOM 714 N N . ALA A 1 94 ? 18.982 11.003 75.529 1.00 32.72 94 ALA A N 1
ATOM 715 C CA . ALA A 1 94 ? 20.413 10.843 75.315 1.00 33.46 94 ALA A CA 1
ATOM 716 C C . ALA A 1 94 ? 20.915 9.625 76.102 1.00 33.48 94 ALA A C 1
ATOM 717 O O . ALA A 1 94 ? 21.812 8.918 75.645 1.00 34.11 94 ALA A O 1
ATOM 719 N N . ALA A 1 95 ? 20.318 9.374 77.269 1.00 34.46 95 ALA A N 1
ATOM 720 C CA . ALA A 1 95 ? 20.693 8.227 78.111 1.00 34.30 95 ALA A CA 1
ATOM 721 C C . ALA A 1 95 ? 20.253 6.895 77.486 1.00 33.88 95 ALA A C 1
ATOM 722 O O . ALA A 1 95 ? 20.964 5.884 77.589 1.00 32.89 95 ALA A O 1
ATOM 724 N N . ARG A 1 96 ? 19.083 6.874 76.849 1.00 33.47 96 ARG A N 1
ATOM 725 C CA . ARG A 1 96 ? 18.629 5.634 76.210 1.00 33.72 96 ARG A CA 1
ATOM 726 C C . ARG A 1 96 ? 19.590 5.294 75.063 1.00 31.94 96 ARG A C 1
ATOM 727 O O . ARG A 1 96 ? 19.884 4.137 74.808 1.00 31.01 96 ARG A O 1
ATOM 735 N N . ILE A 1 97 ? 20.089 6.314 74.383 1.00 30.05 97 ILE A N 1
ATOM 736 C CA . ILE A 1 97 ? 21.023 6.089 73.293 1.00 30.31 97 ILE A CA 1
ATOM 737 C C . ILE A 1 97 ? 22.351 5.551 73.841 1.00 28.71 97 ILE A C 1
ATOM 738 O O . ILE A 1 97 ? 22.935 4.623 73.282 1.00 30.22 97 ILE A O 1
ATOM 743 N N . VAL A 1 98 ? 22.822 6.119 74.942 1.00 26.20 98 VAL A N 1
ATOM 744 C CA . VAL A 1 98 ? 24.054 5.653 75.555 1.00 24.46 98 VAL A CA 1
ATOM 745 C C . VAL A 1 98 ? 23.940 4.160 75.898 1.00 26.14 98 VAL A C 1
ATOM 746 O O . VAL A 1 98 ? 24.887 3.406 75.669 1.00 25.60 98 VAL A O 1
ATOM 750 N N . ARG A 1 99 ? 22.796 3.717 76.430 1.00 26.10 99 ARG A N 1
ATOM 751 C CA . ARG A 1 99 ? 22.667 2.295 76.757 1.00 30.56 99 ARG A CA 1
ATOM 752 C C . ARG A 1 99 ? 22.819 1.426 75.514 1.00 30.54 99 ARG A C 1
ATOM 753 O O . ARG A 1 99 ? 23.455 0.368 75.559 1.00 28.52 99 ARG A O 1
ATOM 761 N N . ARG A 1 100 ? 22.222 1.877 74.416 1.00 29.80 100 ARG A N 1
ATOM 762 C CA . ARG A 1 100 ? 22.279 1.131 73.167 1.00 32.38 100 ARG A CA 1
ATOM 763 C C . ARG A 1 100 ? 23.689 1.127 72.615 1.00 31.10 100 ARG A C 1
ATOM 764 O O . ARG A 1 100 ? 24.148 0.123 72.078 1.00 32.74 100 ARG A O 1
ATOM 772 N N . VAL A 1 101 ? 24.367 2.260 72.740 1.00 30.00 101 VAL A N 1
ATOM 773 C CA . VAL A 1 101 ? 25.732 2.377 72.258 1.00 25.82 101 VAL A CA 1
ATOM 774 C C . VAL A 1 101 ? 26.637 1.446 73.056 1.00 28.14 101 VAL A C 1
ATOM 775 O O . VAL A 1 101 ? 27.488 0.761 72.483 1.00 28.39 101 VAL A O 1
ATOM 779 N N . MET A 1 102 ? 26.463 1.420 74.377 1.00 27.14 102 MET A N 1
ATOM 780 C CA . MET A 1 102 ? 27.299 0.570 75.212 1.00 29.52 102 MET A CA 1
ATOM 781 C C . MET A 1 102 ? 27.166 -0.903 74.843 1.00 30.47 102 MET A C 1
ATOM 782 O O . MET A 1 102 ? 28.159 -1.617 74.777 1.00 31.30 102 MET A O 1
ATOM 787 N N . GLU A 1 103 ? 25.937 -1.343 74.610 1.00 30.08 103 GLU A N 1
ATOM 788 C CA . GLU A 1 103 ? 25.665 -2.721 74.241 1.00 30.98 103 GLU A CA 1
ATOM 789 C C . GLU A 1 103 ? 26.322 -3.035 72.902 1.00 31.11 103 GLU A C 1
ATOM 790 O O . GLU A 1 103 ? 27.092 -3.992 72.779 1.00 27.75 103 GLU A O 1
ATOM 796 N N . ALA A 1 104 ? 26.019 -2.207 71.904 1.00 30.70 104 ALA A N 1
ATOM 797 C CA . ALA A 1 104 ? 26.573 -2.378 70.569 1.00 29.32 104 ALA A CA 1
ATOM 798 C C . ALA A 1 104 ? 28.092 -2.258 70.578 1.00 30.69 104 ALA A C 1
ATOM 799 O O . ALA A 1 104 ? 28.754 -2.749 69.669 1.00 32.57 104 ALA A O 1
ATOM 801 N N . ALA A 1 105 ? 28.653 -1.608 71.593 1.00 29.60 105 ALA A N 1
ATOM 802 C CA . ALA A 1 105 ? 30.107 -1.457 71.649 1.00 31.33 105 ALA A CA 1
ATOM 803 C C . ALA A 1 105 ? 30.743 -2.688 72.285 1.00 32.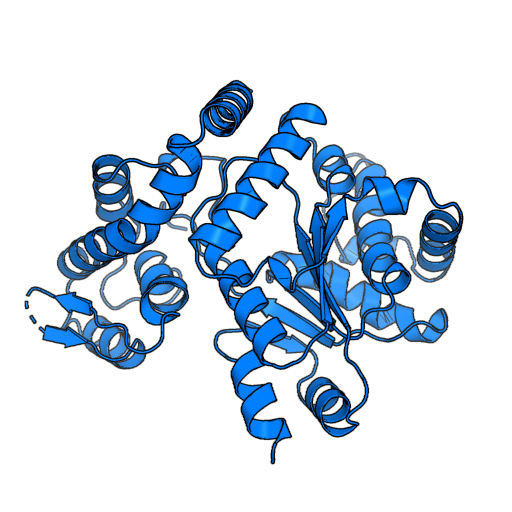17 105 ALA A C 1
ATOM 804 O O . ALA A 1 105 ? 31.961 -2.825 72.315 1.00 32.79 105 ALA A O 1
ATOM 806 N N . GLY A 1 106 ? 29.920 -3.588 72.800 1.00 32.45 106 GLY A N 1
ATOM 807 C CA . GLY A 1 106 ? 30.481 -4.789 73.385 1.00 32.07 106 GLY A CA 1
ATOM 808 C C . GLY A 1 106 ? 30.469 -4.826 74.892 1.00 33.06 106 GLY A C 1
ATOM 809 O O . GLY A 1 106 ? 30.979 -5.780 75.482 1.00 34.76 106 GLY A O 1
ATOM 810 N N . VAL A 1 107 ? 29.910 -3.805 75.536 1.00 30.18 107 VAL A N 1
ATOM 811 C CA . VAL A 1 107 ? 29.855 -3.822 76.995 1.00 30.53 107 VAL A CA 1
ATOM 812 C C . VAL A 1 107 ? 28.751 -4.813 77.400 1.00 29.58 107 VAL A C 1
ATOM 813 O O . VAL A 1 107 ? 27.685 -4.847 76.788 1.00 29.79 107 VAL A O 1
ATOM 817 N N . PRO A 1 108 ? 29.002 -5.649 78.419 1.00 29.37 108 PRO A N 1
ATOM 818 C CA . PRO A 1 108 ? 27.987 -6.615 78.864 1.00 30.98 108 PRO A CA 1
ATOM 819 C C . PRO A 1 108 ? 26.934 -5.895 79.717 1.00 31.66 108 PRO A C 1
ATOM 820 O O . PRO A 1 108 ? 26.938 -6.026 80.942 1.00 31.99 108 PRO A O 1
ATOM 824 N N . VAL A 1 109 ? 26.047 -5.139 79.068 1.00 30.37 109 VAL A N 1
ATOM 825 C CA . VAL A 1 109 ? 25.036 -4.369 79.786 1.00 32.47 109 VAL A CA 1
ATOM 826 C C . VAL A 1 109 ? 24.088 -5.174 80.674 1.00 34.89 109 VAL A C 1
ATOM 827 O O . VAL A 1 109 ? 23.493 -4.631 81.606 1.00 33.60 109 VAL A O 1
ATOM 831 N N . GLU A 1 110 ? 23.962 -6.470 80.409 1.00 36.98 110 GLU A N 1
ATOM 832 C CA . GLU A 1 110 ? 23.074 -7.301 81.213 1.00 38.42 110 GLU A CA 1
ATOM 833 C C . GLU A 1 110 ? 23.567 -7.371 82.655 1.00 38.35 110 GLU A C 1
ATOM 834 O O . GLU A 1 110 ? 22.779 -7.561 83.584 1.00 38.60 110 GLU A O 1
ATOM 840 N N . ARG A 1 111 ? 24.874 -7.214 82.832 1.00 37.61 111 ARG A N 1
ATOM 841 C CA . ARG A 1 111 ? 25.498 -7.267 84.146 1.00 37.75 111 ARG A CA 1
ATOM 842 C C . ARG A 1 111 ? 25.659 -5.876 84.767 1.00 38.17 111 ARG A C 1
ATOM 843 O O . ARG A 1 111 ? 26.196 -5.747 85.861 1.00 38.95 111 ARG A O 1
ATOM 851 N N . VAL A 1 112 ? 25.184 -4.842 84.074 1.00 37.86 112 VAL A N 1
ATOM 852 C CA . VAL A 1 112 ? 25.285 -3.470 84.578 1.00 36.64 112 VAL A CA 1
ATOM 853 C C . VAL A 1 112 ? 23.925 -2.949 85.040 1.00 36.40 112 VAL A C 1
ATOM 854 O O . VAL A 1 112 ? 22.925 -3.155 84.371 1.00 34.89 112 VAL A O 1
ATOM 858 N N . ARG A 1 113 ? 23.893 -2.279 86.189 1.00 36.73 113 ARG A N 1
ATOM 859 C CA . ARG A 1 113 ? 22.654 -1.705 86.684 1.00 35.65 113 ARG A CA 1
ATOM 860 C C . ARG A 1 113 ? 22.591 -0.217 86.300 1.00 34.84 113 ARG A C 1
ATOM 861 O O . ARG A 1 113 ? 23.371 0.604 86.787 1.00 33.82 113 ARG A O 1
ATOM 869 N N . PHE A 1 114 ? 21.681 0.122 85.394 1.00 32.75 114 PHE A N 1
ATOM 870 C CA . PHE A 1 114 ? 21.513 1.505 84.970 1.00 30.95 114 PHE A CA 1
ATOM 871 C C . PHE A 1 114 ? 20.544 2.170 85.933 1.00 31.08 114 PHE A C 1
ATOM 872 O O . PHE A 1 114 ? 19.475 1.630 86.215 1.00 32.33 114 PHE A O 1
ATOM 880 N N . VAL A 1 115 ? 20.943 3.332 86.445 1.00 29.34 115 VAL A N 1
ATOM 881 C CA . VAL A 1 115 ? 20.164 4.084 87.424 1.00 27.92 115 VAL A CA 1
ATOM 882 C C . VAL A 1 115 ? 19.988 5.520 86.973 1.00 26.75 115 VAL A C 1
ATOM 883 O O . VAL A 1 115 ? 20.971 6.199 86.646 1.00 27.19 115 VAL A O 1
ATOM 887 N N . ASP A 1 116 ? 18.746 5.978 86.943 1.00 28.21 116 ASP A N 1
ATOM 888 C CA . ASP A 1 116 ? 18.440 7.371 86.590 1.00 28.95 116 ASP A CA 1
ATOM 889 C C . ASP A 1 116 ? 18.563 8.170 87.903 1.00 29.06 116 ASP A C 1
ATOM 890 O O . ASP A 1 116 ? 18.075 7.735 88.941 1.00 29.53 116 ASP A O 1
ATOM 895 N N . ALA A 1 117 ? 19.227 9.320 87.874 1.00 29.55 117 ALA A N 1
ATOM 896 C CA . ALA A 1 117 ? 19.380 10.129 89.087 1.00 29.06 117 ALA A CA 1
ATOM 897 C C . ALA A 1 117 ? 18.034 10.362 89.802 1.00 30.14 117 ALA A C 1
ATOM 898 O O . ALA A 1 117 ? 17.993 10.596 91.010 1.00 28.80 117 ALA A O 1
ATOM 900 N N . GLU A 1 118 ? 16.938 10.297 89.051 1.00 30.91 118 GLU A N 1
ATOM 901 C CA . GLU A 1 118 ? 15.612 10.505 89.622 1.00 33.47 118 GLU A CA 1
ATOM 902 C C . GLU A 1 118 ? 15.305 9.542 90.762 1.00 32.63 118 GLU A C 1
ATOM 903 O O . GLU A 1 118 ? 14.589 9.899 91.700 1.00 32.70 118 GLU A O 1
ATOM 909 N N . GLU A 1 119 ? 15.830 8.325 90.682 1.00 30.35 119 GLU A N 1
ATOM 910 C CA . GLU A 1 119 ? 15.596 7.341 91.726 1.00 32.85 119 GLU A CA 1
ATOM 911 C C . GLU A 1 119 ? 16.285 7.787 93.005 1.00 31.76 119 GLU A C 1
ATOM 912 O O . GLU A 1 119 ? 15.784 7.553 94.094 1.00 32.83 119 GLU A O 1
ATOM 918 N N . LEU A 1 120 ? 17.441 8.426 92.883 1.00 30.56 120 LEU A N 1
ATOM 919 C CA . LEU A 1 120 ? 18.127 8.897 94.074 1.00 30.24 120 LEU A CA 1
ATOM 920 C C . LEU A 1 120 ? 17.412 10.147 94.604 1.00 30.78 120 LEU A C 1
ATOM 921 O O . LEU A 1 120 ? 17.220 10.299 95.809 1.00 32.61 120 LEU A O 1
ATOM 926 N N . ALA A 1 121 ? 17.008 11.021 93.688 1.00 28.43 121 ALA A N 1
ATOM 927 C CA . ALA A 1 121 ? 16.339 12.266 94.028 1.00 29.32 121 ALA A CA 1
ATOM 928 C C . ALA A 1 121 ? 15.048 12.076 94.818 1.00 29.80 121 ALA A C 1
ATOM 929 O O . ALA A 1 121 ? 14.648 12.973 95.563 1.00 28.41 121 ALA A O 1
ATOM 931 N N . SER A 1 122 ? 14.426 10.908 94.656 1.00 29.24 122 SER A N 1
ATOM 932 C CA . SER A 1 122 ? 13.164 10.558 95.303 1.00 30.86 122 SER A CA 1
ATOM 933 C C . SER A 1 122 ? 13.339 10.024 96.699 1.00 30.27 122 SER A C 1
ATOM 934 O O . SER A 1 122 ? 12.360 9.702 97.359 1.00 31.51 122 SER A O 1
ATOM 937 N N . ASP A 1 123 ? 14.574 9.882 97.143 1.00 30.33 123 ASP A N 1
ATOM 938 C CA . ASP A 1 123 ? 14.793 9.331 98.466 1.00 30.67 123 ASP A CA 1
ATOM 939 C C . ASP A 1 123 ? 15.293 10.414 99.392 1.00 30.64 123 ASP A C 1
ATOM 940 O O . ASP A 1 123 ? 16.328 11.031 99.135 1.00 30.23 123 ASP A O 1
ATOM 945 N N . LYS A 1 124 ? 14.552 10.640 100.469 1.00 30.55 124 LYS A N 1
ATOM 946 C CA . LYS A 1 124 ? 14.935 11.653 101.442 1.00 32.55 124 LYS A CA 1
ATOM 947 C C . LYS A 1 124 ? 16.321 11.368 102.005 1.00 31.09 124 LYS A C 1
ATOM 948 O O . LYS A 1 124 ? 17.093 12.291 102.287 1.00 31.56 124 LYS A O 1
ATOM 954 N N . ASP A 1 125 ? 16.656 10.092 102.156 1.00 30.43 125 ASP A N 1
ATOM 955 C CA . ASP A 1 125 ? 17.973 9.751 102.683 1.00 31.09 125 ASP A CA 1
ATOM 956 C C . ASP A 1 125 ? 19.093 10.246 101.785 1.00 29.18 125 ASP A C 1
ATOM 957 O O . ASP A 1 125 ? 20.172 10.564 102.264 1.00 29.61 125 ASP A O 1
ATOM 962 N N . TYR A 1 126 ? 18.839 10.320 100.483 1.00 26.02 126 TYR A N 1
ATOM 963 C CA . TYR A 1 126 ? 19.858 10.820 99.590 1.00 25.94 126 TYR A CA 1
ATOM 964 C C . TYR A 1 126 ? 20.116 12.297 99.914 1.00 26.64 126 TYR A C 1
ATOM 965 O O . TYR A 1 126 ? 21.274 12.710 100.076 1.00 25.65 126 TYR A O 1
ATOM 974 N N . TRP A 1 127 ? 19.042 13.089 100.012 1.00 25.52 127 TRP A N 1
ATOM 975 C CA . TRP A 1 127 ? 19.202 14.514 100.322 1.00 23.93 127 TRP A CA 1
ATOM 976 C C . TRP A 1 127 ? 19.751 14.646 101.723 1.00 23.75 127 TRP A C 1
ATOM 977 O O . TRP A 1 127 ? 20.502 15.561 102.019 1.00 23.53 127 TRP A O 1
ATOM 988 N N . GLY A 1 128 ? 19.408 13.696 102.583 1.00 26.14 128 GLY A N 1
ATOM 989 C CA . GLY A 1 128 ? 19.956 13.720 103.928 1.00 27.40 128 GLY A CA 1
ATOM 990 C C . GLY A 1 128 ? 21.483 13.675 103.853 1.00 30.00 128 GLY A C 1
ATOM 991 O O . GLY A 1 128 ? 22.176 14.354 104.642 1.00 28.96 128 GLY A O 1
ATOM 992 N N . LEU A 1 129 ? 22.012 12.890 102.901 1.00 29.90 129 LEU A N 1
ATOM 993 C CA . LEU A 1 129 ? 23.471 12.760 102.697 1.00 29.94 129 LEU A CA 1
ATOM 994 C C . LEU A 1 129 ? 24.025 14.016 102.058 1.00 29.96 129 LEU A C 1
ATOM 995 O O . LEU A 1 129 ? 25.130 14.456 102.376 1.00 32.90 129 LEU A O 1
ATOM 1000 N N . VAL A 1 130 ? 23.292 14.586 101.114 1.00 28.17 130 VAL A N 1
ATOM 1001 C CA . VAL A 1 130 ? 23.776 15.812 100.505 1.00 28.59 130 VAL A CA 1
ATOM 1002 C C . VAL A 1 130 ? 24.000 16.861 101.606 1.00 30.51 130 VAL A C 1
ATOM 1003 O O . VAL A 1 130 ? 24.958 17.640 101.558 1.00 30.95 130 VAL A O 1
ATOM 1007 N N . ILE A 1 131 ? 23.130 16.869 102.609 1.00 28.84 131 ILE A N 1
ATOM 1008 C CA . ILE A 1 131 ? 23.286 17.829 103.699 1.00 31.24 131 ILE A CA 1
ATOM 1009 C C . ILE A 1 131 ? 24.448 17.475 104.631 1.00 30.68 131 ILE A C 1
ATOM 1010 O O . ILE A 1 131 ? 25.245 18.338 105.007 1.00 30.18 131 ILE A O 1
ATOM 1015 N N . ARG A 1 132 ? 24.552 16.211 105.009 1.00 31.45 132 ARG A N 1
ATOM 1016 C CA . ARG A 1 132 ? 25.649 15.815 105.875 1.00 34.32 132 ARG A CA 1
ATOM 1017 C C . ARG A 1 132 ? 26.990 16.079 105.183 1.00 36.31 132 ARG A C 1
ATOM 1018 O O . ARG A 1 132 ? 27.967 16.507 105.820 1.00 37.23 132 ARG A O 1
ATOM 1026 N N . VAL A 1 133 ? 27.042 15.863 103.871 1.00 36.07 133 VAL A N 1
ATOM 1027 C CA . VAL A 1 133 ? 28.273 16.122 103.149 1.00 35.17 133 VAL A CA 1
ATOM 1028 C C . VAL A 1 133 ? 28.564 17.614 103.152 1.00 36.30 133 VAL A C 1
ATOM 1029 O O . VAL A 1 133 ? 29.700 18.018 103.342 1.00 38.44 133 VAL A O 1
ATOM 1033 N N . ALA A 1 134 ? 27.541 18.436 102.935 1.00 36.96 134 ALA A N 1
ATOM 1034 C CA . ALA A 1 134 ? 27.736 19.878 102.916 1.00 38.02 134 ALA A CA 1
ATOM 1035 C C . ALA A 1 134 ? 28.198 20.427 104.273 1.00 39.77 134 ALA A C 1
ATOM 1036 O O . ALA A 1 134 ? 28.848 21.470 104.332 1.00 39.42 134 ALA A O 1
ATOM 1038 N N . LYS A 1 135 ? 27.857 19.736 105.355 1.00 40.70 135 LYS A N 1
ATOM 1039 C CA . LYS A 1 135 ? 28.238 20.192 106.690 1.00 44.46 135 LYS A CA 1
ATOM 1040 C C . LYS A 1 135 ? 29.704 19.920 106.992 1.00 46.68 135 LYS A C 1
ATOM 1041 O O . LYS A 1 135 ? 30.283 20.534 107.889 1.00 47.00 135 LYS A O 1
ATOM 1047 N N . ARG A 1 136 ? 30.301 19.005 106.235 1.00 48.51 136 ARG A N 1
ATOM 1048 C CA . ARG A 1 136 ? 31.690 18.634 106.446 1.00 49.30 136 ARG A CA 1
ATOM 1049 C C . ARG A 1 136 ? 32.664 19.193 105.428 1.00 50.30 136 ARG A C 1
ATOM 1050 O O . ARG A 1 136 ? 33.786 18.697 105.312 1.00 51.17 136 ARG A O 1
ATOM 1058 N N . ALA A 1 137 ? 32.249 20.214 104.687 1.00 49.95 137 ALA A N 1
ATOM 1059 C CA . ALA A 1 137 ? 33.128 20.805 103.696 1.00 49.97 137 ALA A CA 1
ATOM 1060 C C . ALA A 1 137 ? 32.854 22.291 103.543 1.00 51.47 137 ALA A C 1
ATOM 1061 O O . ALA A 1 137 ? 31.756 22.703 103.152 1.00 50.93 137 ALA A O 1
ATOM 1063 N N . SER A 1 138 ? 33.872 23.091 103.843 1.00 51.89 138 SER A N 1
ATOM 1064 C CA . SER A 1 138 ? 33.772 24.542 103.759 1.00 52.13 138 SER A CA 1
ATOM 1065 C C . SER A 1 138 ? 33.404 24.997 102.355 1.00 51.52 138 SER A C 1
ATOM 1066 O O . SER A 1 138 ? 33.550 24.248 101.392 1.00 50.80 138 SER A O 1
ATOM 1069 N N . LEU A 1 139 ? 32.916 26.227 102.242 1.00 52.11 139 LEU A N 1
ATOM 1070 C CA . LEU A 1 139 ? 32.551 26.764 100.940 1.00 53.83 139 LEU A CA 1
ATOM 1071 C C . LEU A 1 139 ? 33.837 26.837 100.122 1.00 54.36 139 LEU A C 1
ATOM 1072 O O . LEU A 1 139 ? 33.812 26.781 98.887 1.00 53.07 139 LEU A O 1
ATOM 1077 N N . ALA A 1 140 ? 34.961 26.968 100.824 1.00 54.41 140 ALA A N 1
ATOM 1078 C CA . ALA A 1 140 ? 36.261 27.037 100.167 1.00 55.34 140 ALA A CA 1
ATOM 1079 C C . ALA A 1 140 ? 36.617 25.642 99.656 1.00 54.29 140 ALA A C 1
ATOM 1080 O O . ALA A 1 140 ? 36.940 25.469 98.479 1.00 54.40 140 ALA A O 1
ATOM 1082 N N . ARG A 1 141 ? 36.547 24.647 100.537 1.00 53.12 141 ARG A N 1
ATOM 1083 C CA . ARG A 1 141 ? 36.861 23.280 100.132 1.00 53.01 141 ARG A CA 1
ATOM 1084 C C . ARG A 1 141 ? 36.006 22.903 98.923 1.00 52.83 141 ARG A C 1
ATOM 1085 O O . ARG A 1 141 ? 36.515 22.380 97.935 1.00 52.77 141 ARG A O 1
ATOM 1093 N N . VAL A 1 142 ? 34.710 23.196 98.999 1.00 53.60 142 VAL A N 1
ATOM 1094 C CA . VAL A 1 142 ? 33.786 22.891 97.910 1.00 53.99 142 VAL A CA 1
ATOM 1095 C C . VAL A 1 142 ? 34.070 23.738 96.685 1.00 55.33 142 VAL A C 1
ATOM 1096 O O . VAL A 1 142 ? 33.858 23.306 95.558 1.00 55.77 142 VAL A O 1
ATOM 1100 N N . ARG A 1 143 ? 34.553 24.951 96.898 1.00 57.66 143 ARG A N 1
ATOM 1101 C CA . ARG A 1 143 ? 34.832 25.824 95.770 1.00 59.57 143 ARG A CA 1
ATOM 1102 C C . ARG A 1 143 ? 36.072 25.375 95.006 1.00 59.32 143 ARG A C 1
ATOM 1103 O O . ARG A 1 143 ? 36.157 25.559 93.791 1.00 58.49 143 ARG A O 1
ATOM 1111 N N . ARG A 1 144 ? 37.037 24.778 95.698 1.00 59.69 144 ARG A N 1
ATOM 1112 C CA . ARG A 1 144 ? 38.223 24.333 94.984 1.00 61.35 144 ARG A CA 1
ATOM 1113 C C . ARG A 1 144 ? 37.966 22.975 94.335 1.00 61.12 144 ARG A C 1
ATOM 1114 O O . ARG A 1 144 ? 38.890 22.304 93.884 1.00 61.83 144 ARG A O 1
ATOM 1122 N N . ALA A 1 145 ? 36.693 22.589 94.281 1.00 61.28 145 ALA A N 1
ATOM 1123 C CA . ALA A 1 145 ? 36.285 21.331 93.661 1.00 61.18 145 ALA A CA 1
ATOM 1124 C C . ALA A 1 145 ? 35.491 21.664 92.402 1.00 61.18 145 ALA A C 1
ATOM 1125 O O . ALA A 1 145 ? 34.945 20.783 91.744 1.00 60.36 145 ALA A O 1
ATOM 1127 N N . LEU A 1 146 ? 35.430 22.951 92.082 1.00 62.68 146 LEU A N 1
ATOM 1128 C CA . LEU A 1 146 ? 34.715 23.419 90.903 1.00 64.16 146 LEU A CA 1
ATOM 1129 C C . LEU A 1 146 ? 35.701 23.565 89.757 1.00 64.43 146 LEU A C 1
ATOM 1130 O O . LEU A 1 146 ? 36.713 24.249 89.901 1.00 64.62 146 LEU A O 1
ATOM 1135 N N . ALA A 1 153 ? 36.894 32.659 89.506 1.00 81.12 153 ALA A N 1
ATOM 1136 C CA . ALA A 1 153 ? 35.492 33.028 89.336 1.00 81.95 153 ALA A CA 1
ATOM 1137 C C . ALA A 1 153 ? 34.953 33.686 90.602 1.00 81.93 153 ALA A C 1
ATOM 1138 O O . ALA A 1 153 ? 34.851 33.041 91.647 1.00 82.46 153 ALA A O 1
ATOM 1140 N N .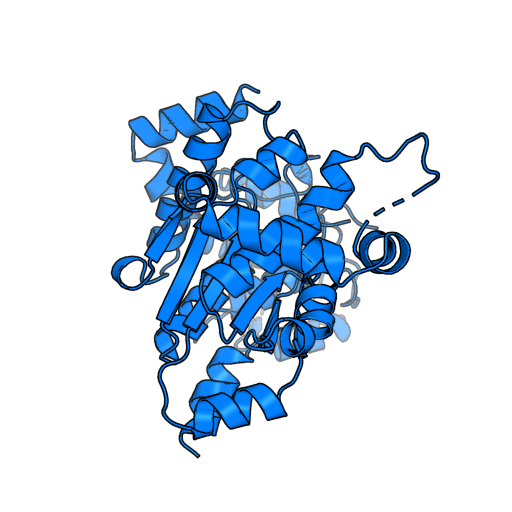 GLU A 1 154 ? 34.609 34.968 90.512 1.00 81.58 154 GLU A N 1
ATOM 1141 C CA . GLU A 1 154 ? 34.081 35.677 91.672 1.00 81.60 154 GLU A CA 1
ATOM 1142 C C . GLU A 1 154 ? 32.619 35.323 91.932 1.00 80.67 154 GLU A C 1
ATOM 1143 O O . GLU A 1 154 ? 31.861 35.022 91.010 1.00 80.07 154 GLU A O 1
ATOM 1149 N N . GLU A 1 155 ? 32.243 35.359 93.206 1.00 80.31 155 GLU A N 1
ATOM 1150 C CA . GLU A 1 155 ? 30.897 35.028 93.661 1.00 79.25 155 GLU A CA 1
ATOM 1151 C C . GLU A 1 155 ? 29.727 35.455 92.773 1.00 78.23 155 GLU A C 1
ATOM 1152 O O . GLU A 1 155 ? 28.807 34.672 92.538 1.00 78.50 155 GLU A O 1
ATOM 1158 N N . ALA A 1 156 ? 29.763 36.684 92.273 1.00 76.69 156 ALA A N 1
ATOM 1159 C CA . ALA A 1 156 ? 28.674 37.208 91.447 1.00 75.17 156 ALA A CA 1
ATOM 1160 C C . ALA A 1 156 ? 28.417 36.529 90.097 1.00 74.33 156 ALA A C 1
ATOM 1161 O O . ALA A 1 156 ? 27.429 36.848 89.428 1.00 74.01 156 ALA A O 1
ATOM 1163 N N . GLU A 1 157 ? 29.283 35.599 89.693 1.00 73.29 157 GLU A N 1
ATOM 1164 C CA . GLU A 1 157 ? 29.116 34.913 88.405 1.00 71.71 157 GLU A CA 1
ATOM 1165 C C . GLU A 1 157 ? 28.823 33.421 88.544 1.00 70.18 157 GLU A C 1
ATOM 1166 O O . GLU A 1 157 ? 28.315 32.791 87.615 1.00 70.43 157 GLU A O 1
ATOM 1172 N N . VAL A 1 158 ? 29.156 32.864 89.704 1.00 67.88 158 VAL A N 1
ATOM 1173 C CA . VAL A 1 158 ? 28.945 31.444 89.977 1.00 65.82 158 VAL A CA 1
ATOM 1174 C C . VAL A 1 158 ? 27.587 31.210 90.642 1.00 64.20 158 VAL A C 1
ATOM 1175 O O . VAL A 1 158 ? 27.446 31.440 91.844 1.00 63.21 158 VAL A O 1
ATOM 1179 N N . ASP A 1 159 ? 26.595 30.748 89.883 1.00 62.27 159 ASP A N 1
ATOM 1180 C CA . ASP A 1 159 ? 25.288 30.508 90.487 1.00 60.85 159 ASP A CA 1
ATOM 1181 C C . ASP A 1 159 ? 25.384 29.355 91.487 1.00 57.36 159 ASP A C 1
ATOM 1182 O O . ASP 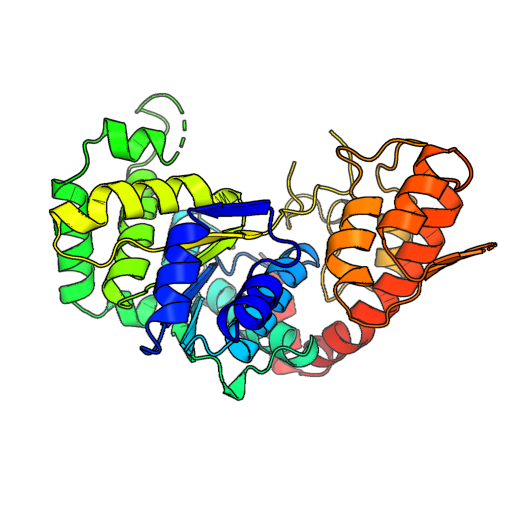A 1 159 ? 26.151 28.411 91.287 1.00 55.96 159 ASP A O 1
ATOM 1187 N N . ALA A 1 160 ? 24.624 29.468 92.578 1.00 52.34 160 ALA A N 1
ATOM 1188 C CA . ALA A 1 160 ? 24.612 28.488 93.664 1.00 48.16 160 ALA A CA 1
ATOM 1189 C C . ALA A 1 160 ? 24.456 27.017 93.279 1.00 45.16 160 ALA A C 1
ATOM 1190 O O . ALA A 1 160 ? 24.993 26.142 93.954 1.00 43.66 160 ALA A O 1
ATOM 1192 N N . SER A 1 161 ? 23.721 26.735 92.213 1.00 43.43 161 SER A N 1
ATOM 1193 C CA . SER A 1 161 ? 23.533 25.355 91.799 1.00 43.54 161 SER A CA 1
ATOM 1194 C C . SER A 1 161 ? 24.874 24.685 91.468 1.00 43.25 161 SER A C 1
ATOM 1195 O O . SER A 1 161 ? 24.986 23.459 91.497 1.00 43.66 161 SER A O 1
ATOM 1198 N N . LYS A 1 162 ? 25.897 25.490 91.187 1.00 41.98 162 LYS A N 1
ATOM 1199 C CA . LYS A 1 162 ? 27.221 24.966 90.857 1.00 41.18 162 LYS A CA 1
ATOM 1200 C C . LYS A 1 162 ? 27.916 24.397 92.077 1.00 40.02 162 LYS A C 1
ATOM 1201 O O . LYS A 1 162 ? 28.814 23.567 91.951 1.00 38.30 162 LYS A O 1
ATOM 1207 N N . LEU A 1 163 ? 27.528 24.860 93.261 1.00 39.05 163 LEU A N 1
ATOM 1208 C CA . LEU A 1 163 ? 28.120 24.347 94.489 1.00 37.32 163 LEU A CA 1
ATOM 1209 C C . LEU A 1 163 ? 27.391 23.075 94.900 1.00 35.12 163 LEU A C 1
ATOM 1210 O O . LEU A 1 163 ? 27.965 22.195 95.532 1.00 36.08 163 LEU A O 1
ATOM 1215 N N . ILE A 1 164 ? 26.122 22.974 94.538 1.00 32.22 164 ILE A N 1
ATOM 1216 C CA . ILE A 1 164 ? 25.350 21.786 94.877 1.00 31.74 164 ILE A CA 1
ATOM 1217 C C . ILE A 1 164 ? 25.787 20.574 94.038 1.00 30.42 164 ILE A C 1
ATOM 1218 O O . ILE A 1 164 ? 25.784 19.446 94.527 1.00 29.76 164 ILE A O 1
ATOM 1223 N N . TYR A 1 165 ? 26.183 20.833 92.792 1.00 29.53 165 TYR A N 1
ATOM 1224 C CA . TYR A 1 165 ? 26.603 19.792 91.845 1.00 29.63 165 TYR A CA 1
ATOM 1225 C C . TYR A 1 165 ? 27.556 18.796 92.511 1.00 27.97 165 TYR A C 1
ATOM 1226 O O . TYR A 1 165 ? 27.223 17.635 92.675 1.00 28.52 165 TYR A O 1
ATOM 1235 N N . PRO A 1 166 ? 28.740 19.255 92.944 1.00 29.34 166 PRO A N 1
ATOM 1236 C CA . PRO A 1 166 ? 29.758 18.414 93.606 1.00 26.35 166 PRO A CA 1
ATOM 1237 C C . PRO A 1 166 ? 29.212 17.701 94.844 1.00 26.96 166 PRO A C 1
ATOM 1238 O O . PRO A 1 166 ? 29.554 16.543 95.125 1.00 28.49 166 PRO A O 1
ATOM 1242 N N . LEU A 1 167 ? 28.397 18.415 95.609 1.00 24.43 167 LEU A N 1
ATOM 1243 C CA . LEU A 1 167 ? 27.800 17.868 96.819 1.00 25.62 167 LEU A CA 1
ATOM 1244 C C . LEU A 1 167 ? 26.973 16.643 96.414 1.00 22.31 167 LEU A C 1
ATOM 1245 O O . LEU A 1 167 ? 27.034 15.598 97.055 1.00 24.00 167 LEU A O 1
ATOM 1250 N N . MET A 1 168 ? 26.220 16.781 95.333 1.00 21.41 168 MET A N 1
ATOM 1251 C CA . MET A 1 168 ? 25.400 15.681 94.828 1.00 22.55 168 MET A CA 1
ATOM 1252 C C . MET A 1 168 ? 26.268 14.565 94.250 1.00 23.32 168 MET A C 1
ATOM 1253 O O . MET A 1 168 ? 25.943 13.389 94.395 1.00 22.81 168 MET A O 1
ATOM 1258 N N . GLN A 1 169 ? 27.361 14.942 93.586 1.00 23.28 169 GLN A N 1
ATOM 1259 C CA . GLN A 1 169 ? 28.258 13.958 92.991 1.00 26.09 169 GLN A CA 1
ATOM 1260 C C . GLN A 1 169 ? 28.810 13.060 94.092 1.00 24.72 169 GLN A C 1
ATOM 1261 O O . GLN A 1 169 ? 28.712 11.832 94.009 1.00 25.27 169 GLN A O 1
ATOM 1267 N N . VAL A 1 170 ? 29.351 13.669 95.142 1.00 24.22 170 VAL A N 1
ATOM 1268 C CA . VAL A 1 170 ? 29.890 12.914 96.272 1.00 23.78 170 VAL A CA 1
ATOM 1269 C C . VAL A 1 170 ? 28.776 12.079 96.935 1.00 24.82 170 VAL A C 1
ATOM 1270 O O . VAL A 1 170 ? 28.987 10.921 97.313 1.00 24.49 170 VAL A O 1
ATOM 1274 N N . SER A 1 171 ? 27.585 12.657 97.070 1.00 21.80 171 SER A N 1
ATOM 1275 C CA . SER A 1 171 ? 26.503 11.930 97.705 1.00 22.46 171 SER A CA 1
ATOM 1276 C C . SER A 1 171 ? 26.044 10.734 96.887 1.00 21.53 171 SER A C 1
ATOM 1277 O O . SER A 1 171 ? 25.572 9.756 97.452 1.00 22.50 171 SER A O 1
ATOM 1280 N N . ASP A 1 172 ? 26.149 10.833 95.562 1.00 20.36 172 ASP A N 1
ATOM 1281 C CA . ASP A 1 172 ? 25.774 9.734 94.677 1.00 22.07 172 ASP A CA 1
ATOM 1282 C C . ASP A 1 172 ? 26.661 8.533 95.014 1.00 22.19 172 ASP A C 1
ATOM 1283 O O . ASP A 1 172 ? 26.181 7.402 95.122 1.00 20.75 172 ASP A O 1
ATOM 1288 N N . ILE A 1 173 ? 27.963 8.799 95.146 1.00 21.77 173 ILE A N 1
ATOM 1289 C CA . ILE A 1 173 ? 28.957 7.773 95.466 1.00 22.19 173 ILE A CA 1
ATOM 1290 C C . ILE A 1 173 ? 28.658 7.149 96.826 1.00 24.43 173 ILE A C 1
ATOM 1291 O O . ILE A 1 173 ? 28.613 5.930 96.947 1.00 24.20 173 ILE A O 1
ATOM 1296 N N . PHE A 1 174 ? 28.435 7.969 97.851 1.00 25.36 174 PHE A N 1
ATOM 1297 C CA . PHE A 1 174 ? 28.159 7.400 99.173 1.00 26.19 174 PHE A CA 1
ATOM 1298 C C . PHE A 1 174 ? 26.804 6.685 99.207 1.00 26.97 174 PHE A C 1
ATOM 1299 O O . PHE A 1 174 ? 26.686 5.577 99.746 1.00 25.09 174 PHE A O 1
ATOM 1307 N N . TYR A 1 175 ? 25.781 7.311 98.632 1.00 25.47 175 TYR A N 1
ATOM 1308 C CA . TYR A 1 175 ? 24.452 6.710 98.630 1.00 26.35 175 TYR A CA 1
ATOM 1309 C C . TYR A 1 175 ? 24.471 5.315 97.999 1.00 27.27 175 TYR A C 1
ATOM 1310 O O . TYR A 1 175 ? 23.813 4.402 98.494 1.00 28.63 175 TYR A O 1
ATOM 1319 N N . MET A 1 176 ? 25.217 5.149 96.907 1.00 28.05 176 MET A N 1
ATOM 1320 C CA . MET A 1 176 ? 25.306 3.844 96.238 1.00 27.76 176 MET A CA 1
ATOM 1321 C C . MET A 1 176 ? 26.294 2.895 96.903 1.00 29.13 176 MET A C 1
ATOM 1322 O O . MET A 1 176 ? 26.587 1.813 96.382 1.00 30.27 176 MET A O 1
ATOM 1327 N N . ASP A 1 177 ? 26.813 3.311 98.056 1.00 28.28 177 ASP A N 1
ATOM 1328 C CA . ASP A 1 177 ? 27.706 2.471 98.841 1.00 29.80 177 ASP A CA 1
ATOM 1329 C C . ASP A 1 177 ? 28.856 1.922 98.011 1.00 28.53 177 ASP A C 1
ATOM 1330 O O . ASP A 1 177 ? 29.121 0.724 98.020 1.00 28.00 177 ASP A O 1
ATOM 1335 N N . LEU A 1 178 ? 29.543 2.808 97.308 1.00 26.03 178 LEU A N 1
ATOM 1336 C CA . LEU A 1 178 ? 30.623 2.405 96.423 1.00 26.42 178 LEU A CA 1
ATOM 1337 C C . LEU A 1 178 ? 32.031 2.306 97.004 1.00 28.71 178 LEU A C 1
ATOM 1338 O O . LEU A 1 178 ? 32.435 3.107 97.867 1.00 27.72 178 LEU A O 1
ATOM 1343 N N . ASP A 1 179 ? 32.778 1.324 96.498 1.00 27.78 179 ASP A N 1
ATOM 1344 C CA . ASP A 1 179 ? 34.182 1.140 96.882 1.00 27.72 179 ASP A CA 1
ATOM 1345 C C . ASP A 1 179 ? 35.036 1.825 95.812 1.00 26.81 179 ASP A C 1
ATOM 1346 O O . ASP A 1 179 ? 36.185 2.198 96.067 1.00 28.86 179 ASP A O 1
ATOM 1351 N N . ILE A 1 180 ? 34.460 1.980 94.619 1.00 25.81 180 ILE A N 1
ATOM 1352 C CA . ILE A 1 180 ? 35.156 2.584 93.479 1.00 25.22 180 ILE A CA 1
ATOM 1353 C C . ILE A 1 180 ? 34.333 3.570 92.650 1.00 24.24 180 ILE A C 1
ATOM 1354 O O . ILE A 1 180 ? 33.183 3.319 92.316 1.00 24.51 180 ILE A O 1
ATOM 1359 N N . ALA A 1 181 ? 34.971 4.663 92.268 1.00 25.59 181 ALA A N 1
ATOM 1360 C CA . ALA A 1 181 ? 34.351 5.683 91.443 1.00 24.89 181 ALA A CA 1
ATOM 1361 C C . ALA A 1 181 ? 35.164 5.795 90.146 1.00 25.43 181 ALA A C 1
ATOM 1362 O O . ALA A 1 181 ? 36.311 6.236 90.163 1.00 25.85 181 ALA A O 1
ATOM 1364 N N . LEU A 1 182 ? 34.584 5.371 89.031 1.00 24.69 182 LEU A N 1
ATOM 1365 C CA . LEU A 1 182 ? 35.257 5.479 87.746 1.00 24.90 182 LEU A CA 1
ATOM 1366 C C . LEU A 1 182 ? 34.780 6.768 87.086 1.00 26.20 182 LEU A C 1
ATOM 1367 O O . LEU A 1 182 ? 33.627 7.162 87.245 1.00 25.67 182 LEU A O 1
ATOM 1372 N N . GLY A 1 183 ? 35.663 7.426 86.350 1.00 26.90 183 GLY A N 1
ATOM 1373 C CA . GLY A 1 183 ? 35.274 8.635 85.664 1.00 26.67 183 GLY A CA 1
ATOM 1374 C C . GLY A 1 183 ? 36.433 9.223 84.890 1.00 29.47 183 GLY A C 1
ATOM 1375 O O . GLY A 1 183 ? 37.584 8.803 85.053 1.00 28.49 183 GLY A O 1
ATOM 1376 N N . GLY A 1 184 ? 36.135 10.195 84.033 1.00 29.22 184 GLY A N 1
ATOM 1377 C CA . GLY A 1 184 ? 37.181 10.844 83.277 1.00 27.79 184 GLY A CA 1
ATOM 1378 C C . GLY A 1 184 ? 37.971 11.714 84.233 1.00 28.10 184 GLY A C 1
ATOM 1379 O O . GLY A 1 184 ? 37.555 11.942 85.375 1.00 28.69 184 GLY A O 1
ATOM 1380 N N . MET A 1 185 ? 39.109 12.215 83.780 1.00 30.39 185 MET A N 1
ATOM 1381 C CA . MET A 1 185 ? 39.934 13.078 84.619 1.00 31.77 185 MET A CA 1
ATOM 1382 C C . MET A 1 185 ? 39.212 14.350 84.991 1.00 32.51 185 MET A C 1
ATOM 1383 O O . MET A 1 185 ? 39.631 15.049 85.906 1.00 35.44 185 MET A O 1
ATOM 1388 N N . ASP A 1 186 ? 38.132 14.671 84.286 1.00 33.37 186 ASP A N 1
ATOM 1389 C CA . ASP A 1 186 ? 37.375 15.875 84.617 1.00 35.35 186 ASP A CA 1
ATOM 1390 C C . ASP A 1 186 ? 36.541 15.677 85.891 1.00 35.75 186 ASP A C 1
ATOM 1391 O O . ASP A 1 186 ? 35.937 16.630 86.396 1.00 36.29 186 ASP A O 1
ATOM 1396 N N . GLN A 1 187 ? 36.522 14.453 86.425 1.00 35.08 187 GLN A N 1
ATOM 1397 C CA . GLN A 1 187 ? 35.764 14.176 87.651 1.00 35.72 187 GLN A CA 1
ATOM 1398 C C . GLN A 1 187 ? 36.699 14.127 88.856 1.00 35.30 187 GLN A C 1
ATOM 1399 O O . GLN A 1 187 ? 36.233 13.967 89.978 1.00 35.47 187 GLN A O 1
ATOM 1405 N N . ARG A 1 188 ? 38.007 14.254 88.633 1.00 34.74 188 ARG A N 1
ATOM 1406 C CA . ARG A 1 188 ? 38.959 14.119 89.737 1.00 34.02 188 ARG A CA 1
ATOM 1407 C C . ARG A 1 188 ? 38.703 15.018 90.927 1.00 31.57 188 ARG A C 1
ATOM 1408 O O . ARG A 1 188 ? 38.817 14.584 92.067 1.00 29.72 188 ARG A O 1
ATOM 1416 N N . LYS A 1 189 ? 38.361 16.276 90.688 1.00 32.14 189 LYS A N 1
ATOM 1417 C CA . LYS A 1 189 ? 38.129 17.158 91.821 1.00 31.78 189 LYS A CA 1
ATOM 1418 C C . LYS A 1 189 ? 36.958 16.692 92.686 1.00 29.49 189 LYS A C 1
ATOM 1419 O O . LYS A 1 189 ? 37.047 16.692 93.908 1.00 29.62 189 LYS A O 1
ATOM 1425 N N . ALA A 1 190 ? 35.866 16.262 92.066 1.00 29.28 190 ALA A N 1
ATOM 1426 C CA . ALA A 1 190 ? 34.728 15.790 92.850 1.00 26.69 190 ALA A CA 1
ATOM 1427 C C . ALA A 1 190 ? 35.148 14.543 93.624 1.00 25.41 190 ALA A C 1
ATOM 1428 O O . ALA A 1 190 ? 34.778 14.368 94.787 1.00 23.79 190 ALA A O 1
ATOM 1430 N N . HIS A 1 191 ? 35.928 13.678 92.980 1.00 23.50 191 HIS A N 1
ATOM 1431 C CA . HIS A 1 191 ? 36.369 12.451 93.635 1.00 24.39 191 HIS A CA 1
ATOM 1432 C C . HIS A 1 191 ? 37.293 12.699 94.823 1.00 25.19 191 HIS A C 1
ATOM 1433 O O . HIS A 1 191 ? 37.227 11.970 95.816 1.00 26.66 191 HIS A O 1
ATOM 1440 N N . MET A 1 192 ? 38.147 13.716 94.731 1.00 24.14 192 MET A N 1
ATOM 1441 C CA . MET A 1 192 ? 39.037 14.033 95.846 1.00 28.38 192 MET A CA 1
ATOM 1442 C C . MET A 1 192 ? 38.220 14.548 97.024 1.00 26.71 192 MET A C 1
ATOM 1443 O O . MET A 1 192 ? 38.520 14.256 98.169 1.00 27.19 192 MET A O 1
ATOM 1448 N N . LEU A 1 193 ? 37.185 15.327 96.736 1.00 27.03 193 LEU A N 1
ATOM 1449 C CA . LEU A 1 193 ? 36.326 15.841 97.793 1.00 24.44 193 LEU A CA 1
ATOM 1450 C C . LEU A 1 193 ? 35.640 14.658 98.471 1.00 23.84 193 LEU A C 1
ATOM 1451 O O . LEU A 1 193 ? 35.471 14.638 99.696 1.00 25.40 193 LEU A O 1
ATOM 1456 N N . ALA A 1 194 ? 35.224 13.667 97.681 1.00 23.26 194 ALA A N 1
ATOM 1457 C CA . ALA A 1 194 ? 34.542 12.502 98.274 1.00 22.95 194 ALA A CA 1
ATOM 1458 C C . ALA A 1 194 ? 35.502 11.774 99.211 1.00 24.32 194 ALA A C 1
ATOM 1459 O O . ALA A 1 194 ? 35.139 11.390 100.328 1.00 23.54 194 ALA A O 1
ATOM 1461 N N . ARG A 1 195 ? 36.737 11.587 98.752 1.00 25.16 195 ARG A N 1
ATOM 1462 C CA . ARG A 1 195 ? 37.751 10.893 99.552 1.00 27.16 195 ARG A CA 1
ATOM 1463 C C . ARG A 1 195 ? 38.100 11.677 100.807 1.00 27.82 195 ARG A C 1
ATOM 1464 O O . ARG A 1 195 ? 38.335 11.092 101.861 1.00 27.06 195 ARG A O 1
ATOM 1472 N N . ASP A 1 196 ? 38.137 13.001 100.694 1.00 29.22 196 ASP A N 1
ATOM 1473 C CA . ASP A 1 196 ? 38.487 13.841 101.842 1.00 32.63 196 ASP A CA 1
ATOM 1474 C C . ASP A 1 196 ? 37.394 13.899 102.885 1.00 33.99 196 ASP A C 1
ATOM 1475 O O . ASP A 1 196 ? 37.643 14.266 104.022 1.00 37.09 196 ASP A O 1
ATOM 1480 N N . VAL A 1 197 ? 36.184 13.526 102.489 1.00 32.77 197 VAL A N 1
ATOM 1481 C CA . VAL A 1 197 ? 35.033 13.606 103.363 1.00 31.51 197 VAL A CA 1
ATOM 1482 C C . VAL A 1 197 ? 34.498 12.287 103.897 1.00 29.98 197 VAL A C 1
ATOM 1483 O O . VAL A 1 197 ? 33.875 12.250 104.962 1.00 29.48 197 VAL A O 1
ATOM 1487 N N . ALA A 1 198 ? 34.756 11.207 103.174 1.00 28.66 198 ALA A N 1
ATOM 1488 C CA . ALA A 1 198 ? 34.254 9.883 103.538 1.00 29.10 198 ALA A CA 1
ATOM 1489 C C . ALA A 1 198 ? 34.401 9.436 105.004 1.00 28.53 198 ALA A C 1
ATOM 1490 O O . ALA A 1 198 ? 33.431 8.994 105.618 1.00 26.17 198 ALA A O 1
ATOM 1492 N N . GLU A 1 199 ? 35.605 9.526 105.558 1.00 28.38 199 GLU A N 1
ATOM 1493 C CA . GLU A 1 199 ? 35.815 9.075 106.941 1.00 29.19 199 GLU A CA 1
ATOM 1494 C C . GLU A 1 199 ? 35.064 9.948 107.958 1.00 28.46 199 GLU A C 1
ATOM 1495 O O . GLU A 1 199 ? 34.505 9.438 108.925 1.00 26.91 199 GLU A O 1
ATOM 1501 N N . LYS A 1 200 ? 35.006 11.246 107.710 1.00 28.91 200 LYS A N 1
ATOM 1502 C CA . LYS A 1 200 ? 34.273 12.145 108.602 1.00 32.50 200 LYS A CA 1
ATOM 1503 C C . LYS A 1 200 ? 32.798 11.756 108.714 1.00 32.79 200 LYS A C 1
ATOM 1504 O O . LYS A 1 200 ? 32.201 11.903 109.774 1.00 35.59 200 LYS A O 1
ATOM 1510 N N . LEU A 1 201 ? 32.215 11.268 107.621 1.00 32.49 201 LEU A N 1
ATOM 1511 C CA . LEU A 1 201 ? 30.812 10.860 107.607 1.00 34.11 201 LEU A CA 1
ATOM 1512 C C . LEU A 1 201 ? 30.585 9.378 107.850 1.00 32.44 201 LEU A C 1
ATOM 1513 O O . LEU A 1 201 ? 29.454 8.912 107.779 1.00 34.62 201 LEU A O 1
ATOM 1518 N N . GLY A 1 202 ? 31.635 8.616 108.105 1.00 31.36 202 GLY A N 1
ATOM 1519 C CA . GLY A 1 202 ? 31.415 7.194 108.311 1.00 29.03 202 GLY A CA 1
ATOM 1520 C C . GLY A 1 202 ? 31.037 6.484 107.022 1.00 28.46 202 GLY A C 1
ATOM 1521 O O . GLY A 1 202 ? 30.354 5.470 107.048 1.00 29.43 202 GLY A O 1
ATOM 1522 N N . ARG A 1 203 ? 31.488 7.008 105.886 1.00 28.40 203 ARG A N 1
ATOM 1523 C CA . ARG A 1 203 ? 31.205 6.399 104.589 1.00 28.27 203 ARG A CA 1
ATOM 1524 C C . ARG A 1 203 ? 32.494 5.850 103.991 1.00 28.96 203 ARG A C 1
ATOM 1525 O O . ARG A 1 203 ? 33.570 6.331 104.311 1.00 28.65 203 ARG A O 1
ATOM 1533 N N . LYS A 1 204 ? 32.378 4.866 103.104 1.00 29.64 204 LYS A N 1
ATOM 1534 C CA . LYS A 1 204 ? 33.544 4.263 102.457 1.00 29.26 204 LYS A CA 1
ATOM 1535 C C . LYS A 1 204 ? 34.322 5.285 101.616 1.00 28.72 204 LYS A C 1
ATOM 1536 O O . LYS A 1 204 ? 33.735 6.010 100.801 1.00 27.60 204 LYS A O 1
ATOM 1542 N N . LYS A 1 205 ? 35.635 5.339 101.829 1.00 27.01 205 LYS A N 1
ATOM 1543 C CA . LYS A 1 205 ? 36.526 6.227 101.082 1.00 27.96 205 LYS A CA 1
ATOM 1544 C C . LYS A 1 205 ? 36.714 5.487 99.754 1.00 29.19 205 LYS A C 1
ATOM 1545 O O . LYS A 1 205 ? 37.362 4.442 99.706 1.00 31.58 205 LYS A O 1
ATOM 1551 N N . PRO A 1 206 ? 36.155 6.025 98.659 1.00 26.88 206 PRO A N 1
ATOM 1552 C CA . PRO A 1 206 ? 36.272 5.362 97.365 1.00 25.81 206 PRO A CA 1
ATOM 1553 C C . PRO A 1 206 ? 37.600 5.467 96.658 1.00 27.27 206 PRO A C 1
ATOM 1554 O O . PRO A 1 206 ? 38.268 6.510 96.701 1.00 27.64 206 PRO A O 1
ATOM 1558 N N . VAL A 1 207 ? 37.961 4.380 95.980 1.00 26.01 207 VAL A N 1
ATOM 1559 C CA . VAL A 1 207 ? 39.160 4.360 95.152 1.00 25.65 207 VAL A CA 1
ATOM 1560 C C . VAL A 1 207 ? 38.706 5.073 93.861 1.00 25.55 207 VAL A C 1
ATOM 1561 O O . VAL A 1 207 ? 37.714 4.669 93.255 1.00 25.53 207 VAL A O 1
ATOM 1565 N N . ALA A 1 208 ? 39.413 6.129 93.460 1.00 25.48 208 ALA A N 1
ATOM 1566 C CA . ALA A 1 208 ? 39.087 6.879 92.254 1.00 27.41 208 ALA A CA 1
ATOM 1567 C C . ALA A 1 208 ? 39.875 6.392 91.031 1.00 28.40 208 ALA A C 1
ATOM 1568 O O . ALA A 1 208 ? 41.111 6.443 91.030 1.00 29.10 208 ALA A O 1
ATOM 1570 N N . ILE A 1 209 ? 39.167 5.954 89.987 1.00 26.96 209 ILE A N 1
ATOM 1571 C CA . ILE A 1 209 ? 39.817 5.471 88.753 1.00 26.41 209 ILE A CA 1
ATOM 1572 C C . ILE A 1 209 ? 39.463 6.390 87.596 1.00 26.17 209 ILE A C 1
ATOM 1573 O O . ILE A 1 209 ? 38.309 6.446 87.153 1.00 26.18 209 ILE A O 1
ATOM 1578 N N . HIS A 1 210 ? 40.469 7.095 87.093 1.00 26.05 210 HIS A N 1
ATOM 1579 C CA . HIS A 1 210 ? 40.268 8.057 86.026 1.00 25.22 210 HIS A CA 1
ATOM 1580 C C . HIS A 1 210 ? 40.770 7.655 84.642 1.00 28.52 210 HIS A C 1
ATOM 1581 O O . HIS A 1 210 ? 41.934 7.267 84.468 1.00 25.79 210 HIS A O 1
ATOM 1588 N N . THR A 1 211 ? 39.866 7.774 83.670 1.00 27.35 211 THR A N 1
ATOM 1589 C CA . THR A 1 211 ? 40.136 7.473 82.278 1.00 27.44 211 THR A CA 1
ATOM 1590 C C . THR A 1 211 ? 40.537 8.754 81.536 1.00 28.90 211 THR A C 1
ATOM 1591 O O . THR A 1 211 ? 40.177 9.862 81.942 1.00 26.57 211 THR A O 1
ATOM 1595 N N . PRO A 1 212 ? 41.303 8.614 80.444 1.00 29.09 212 PRO A N 1
ATOM 1596 C CA . PRO A 1 212 ? 41.750 9.767 79.655 1.00 32.15 212 PRO A CA 1
ATOM 1597 C C . PRO A 1 212 ? 40.616 10.432 78.870 1.00 34.12 212 PRO A C 1
ATOM 1598 O O . PRO A 1 212 ? 39.658 9.786 78.463 1.00 32.48 212 PRO A O 1
ATOM 1602 N N . ILE A 1 213 ? 40.741 11.732 78.662 1.00 37.81 213 ILE A N 1
ATOM 1603 C CA . ILE A 1 213 ? 39.743 12.492 77.929 1.00 41.80 213 ILE A CA 1
ATOM 1604 C C . ILE A 1 213 ? 40.347 12.857 76.582 1.00 44.65 213 ILE A C 1
ATOM 1605 O O . ILE A 1 213 ? 41.254 13.690 76.525 1.00 46.56 213 ILE A O 1
ATOM 1610 N N . ILE A 1 214 ? 39.859 12.229 75.509 1.00 45.47 214 ILE A N 1
ATOM 1611 C CA . ILE A 1 214 ? 40.349 12.505 74.158 1.00 45.94 214 ILE A CA 1
ATOM 1612 C C . ILE A 1 214 ? 40.178 13.987 73.790 1.00 46.67 214 ILE A C 1
ATOM 1613 O O . ILE A 1 214 ? 39.107 14.569 73.981 1.00 46.28 214 ILE A O 1
ATOM 1618 N N . SER A 1 215 ? 41.239 14.584 73.253 1.00 46.34 215 SER A N 1
ATOM 1619 C CA . SER A 1 215 ? 41.227 15.994 72.869 1.00 47.73 215 SER A CA 1
ATOM 1620 C C . SER A 1 215 ? 40.385 16.314 71.633 1.00 47.55 215 SER A C 1
ATOM 1621 O O . SER A 1 215 ? 39.990 15.433 70.874 1.00 46.50 215 SER A O 1
ATOM 1624 N N . SER A 1 216 ? 40.118 17.600 71.452 1.00 48.46 216 SER A N 1
ATOM 1625 C CA . SER A 1 216 ? 39.364 18.091 70.310 1.00 49.33 216 SER A CA 1
ATOM 1626 C C . SER A 1 216 ? 40.200 17.824 69.063 1.00 49.72 216 SER A C 1
ATOM 1627 O O . SER A 1 216 ? 41.427 17.849 69.123 1.00 48.02 216 SER A O 1
ATOM 1630 N N . LEU A 1 217 ? 39.544 17.564 67.936 1.00 52.09 217 LEU A N 1
ATOM 1631 C CA . LEU A 1 217 ? 40.272 17.322 66.695 1.00 55.27 217 LEU A CA 1
ATOM 1632 C C . LEU A 1 217 ? 40.874 18.631 66.164 1.00 57.76 217 LEU A C 1
ATOM 1633 O O . LEU A 1 217 ? 41.803 18.608 65.363 1.00 58.03 217 LEU A O 1
ATOM 1638 N N . GLN A 1 218 ? 40.349 19.764 66.623 1.00 62.80 218 GLN A N 1
ATOM 1639 C CA . GLN A 1 218 ? 40.823 21.073 66.169 1.00 69.36 218 GLN A CA 1
ATOM 1640 C C . GLN A 1 218 ? 42.305 21.354 66.445 1.00 72.89 218 GLN A C 1
ATOM 1641 O O . GLN A 1 218 ? 43.074 21.602 65.508 1.00 74.02 218 GLN A O 1
ATOM 1647 N N . GLY A 1 219 ? 42.715 21.321 67.711 1.00 75.39 219 GLY A N 1
ATOM 1648 C CA . GLY A 1 219 ? 44.113 21.576 68.009 1.00 79.05 219 GLY A CA 1
ATOM 1649 C C . GLY A 1 219 ? 44.428 21.944 69.447 1.00 81.83 219 GLY A C 1
ATOM 1650 O O . GLY A 1 219 ? 44.220 21.131 70.353 1.00 83.03 219 GLY A O 1
ATOM 1651 N N . PRO A 1 220 ? 44.938 23.168 69.688 1.00 82.80 220 PRO A N 1
ATOM 1652 C CA . PRO A 1 220 ? 45.293 23.661 71.025 1.00 83.30 220 PRO A CA 1
ATOM 1653 C C . PRO A 1 220 ? 44.216 23.402 72.081 1.00 83.63 220 PRO A C 1
ATOM 1654 O O . PRO A 1 220 ? 43.253 24.160 72.206 1.00 83.74 220 PRO A O 1
ATOM 1658 N N . VAL A 1 237 ? 41.517 21.458 75.007 1.00 80.93 237 VAL A N 1
ATOM 1659 C CA . VAL A 1 237 ? 40.089 21.424 74.714 1.00 80.48 237 VAL A CA 1
ATOM 1660 C C . VAL A 1 237 ? 39.627 19.977 74.532 1.00 80.43 237 VAL A C 1
ATOM 1661 O O . VAL A 1 237 ? 40.154 19.247 73.691 1.00 80.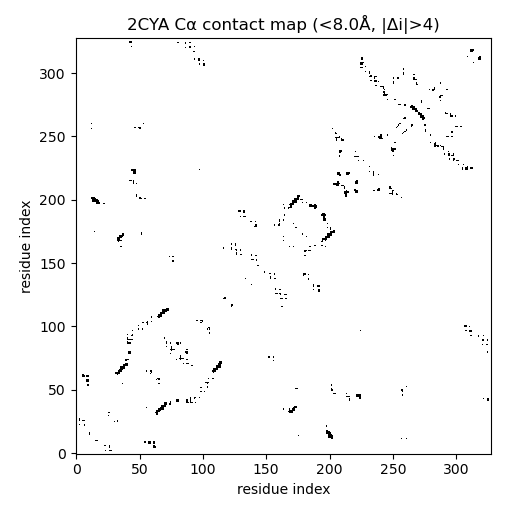41 237 VAL A O 1
ATOM 1665 N N . LYS A 1 238 ? 38.641 19.574 75.329 1.00 79.91 238 LYS A N 1
ATOM 1666 C CA . LYS A 1 238 ? 38.094 18.219 75.281 1.00 79.24 238 LYS A CA 1
ATOM 1667 C C . LYS A 1 238 ? 37.188 18.030 74.067 1.00 78.77 238 LYS A C 1
ATOM 1668 O O . LYS A 1 238 ? 36.707 19.002 73.482 1.00 79.09 238 LYS A O 1
ATOM 1674 N N . MET A 1 239 ? 36.963 16.776 73.686 1.00 77.45 239 MET A N 1
ATOM 1675 C CA . MET A 1 239 ? 36.087 16.483 72.559 1.00 76.36 239 MET A CA 1
ATOM 1676 C C . MET A 1 239 ? 34.657 16.567 73.102 1.00 76.55 239 MET A C 1
ATOM 1677 O O . MET A 1 239 ? 34.334 15.942 74.113 1.00 76.73 239 MET A O 1
ATOM 1682 N N . SER A 1 240 ? 33.809 17.354 72.452 1.00 77.04 240 SER A N 1
ATOM 1683 C CA . SER A 1 240 ? 32.427 17.499 72.900 1.00 77.75 240 SER A CA 1
ATOM 1684 C C . SER A 1 240 ? 31.532 17.953 71.756 1.00 78.68 240 SER A C 1
ATOM 1685 O O . SER A 1 240 ? 32.019 18.287 70.674 1.00 79.34 240 SER A O 1
ATOM 1688 N N . LYS A 1 241 ? 30.224 17.972 72.004 1.00 79.50 241 LYS A N 1
ATOM 1689 C CA . LYS A 1 241 ? 29.245 18.375 70.995 1.00 80.33 241 LYS A CA 1
ATOM 1690 C C . LYS A 1 241 ? 29.274 19.865 70.602 1.00 81.44 241 LYS A C 1
ATOM 1691 O O . LYS A 1 241 ? 28.506 20.291 69.736 1.00 81.81 241 LYS A O 1
ATOM 1697 N N . SER A 1 242 ? 30.162 20.642 71.226 1.00 81.85 242 SER A N 1
ATOM 1698 C CA . SER A 1 242 ? 30.294 22.081 70.949 1.00 81.50 242 SER A CA 1
ATOM 1699 C C . SER A 1 242 ? 30.457 22.390 69.453 1.00 80.85 242 SER A C 1
ATOM 1700 O O . SER A 1 242 ? 29.569 22.979 68.831 1.00 81.85 242 SER A O 1
ATOM 1703 N N . LYS A 1 243 ? 31.605 22.008 68.892 1.00 79.29 243 LYS A N 1
ATOM 1704 C CA . LYS A 1 243 ? 31.900 22.212 67.470 1.00 76.69 243 LYS A CA 1
ATOM 1705 C C . LYS A 1 243 ? 31.890 20.839 66.800 1.00 74.70 243 LYS A C 1
ATOM 1706 O O . LYS A 1 243 ? 32.877 20.098 66.859 1.00 74.46 243 LYS A O 1
ATOM 1712 N N . PRO A 1 244 ? 30.769 20.488 66.148 1.00 72.24 244 PRO A N 1
ATOM 1713 C CA . PRO A 1 244 ? 30.593 19.206 65.462 1.00 69.21 244 PRO A CA 1
ATOM 1714 C C . PRO A 1 244 ? 31.826 18.660 64.765 1.00 66.10 244 PRO A C 1
ATOM 1715 O O . PRO A 1 244 ? 32.129 17.480 64.891 1.00 64.95 244 PRO A O 1
ATOM 1719 N N . GLU A 1 245 ? 32.535 19.518 64.036 1.00 63.41 245 GLU A N 1
ATOM 1720 C CA . GLU A 1 245 ? 33.725 19.095 63.299 1.00 60.70 245 GLU A CA 1
ATOM 1721 C C . GLU A 1 245 ? 34.920 18.699 64.160 1.00 59.42 245 GLU A C 1
ATOM 1722 O O . GLU A 1 245 ? 35.870 18.098 63.656 1.00 60.34 245 GLU A O 1
ATOM 1728 N N . THR A 1 246 ? 34.887 19.036 65.446 1.00 56.40 246 THR A N 1
ATOM 1729 C CA . THR A 1 246 ? 35.993 18.690 66.333 1.00 54.44 246 THR A CA 1
ATOM 1730 C C . THR A 1 246 ? 35.724 17.420 67.130 1.00 51.96 246 THR A C 1
ATOM 1731 O O . THR A 1 246 ? 36.528 17.037 67.985 1.00 50.93 246 THR A O 1
ATOM 1735 N N . ALA A 1 247 ? 34.585 16.784 66.860 1.00 48.14 247 ALA A N 1
ATOM 1736 C CA . ALA A 1 247 ? 34.218 15.559 67.551 1.00 43.57 247 ALA A CA 1
ATOM 1737 C C . ALA A 1 247 ? 33.569 14.551 66.605 1.00 40.68 247 ALA A C 1
ATOM 1738 O O . ALA A 1 247 ? 32.783 14.912 65.727 1.00 42.04 247 ALA A O 1
ATOM 1740 N N . VAL A 1 248 ? 33.893 13.281 66.792 1.00 35.37 248 VAL A N 1
ATOM 1741 C CA . VAL A 1 248 ? 33.319 12.238 65.970 1.00 32.50 248 VAL A CA 1
ATOM 1742 C C . VAL A 1 248 ? 32.176 11.605 66.754 1.00 32.01 248 VAL A C 1
ATOM 1743 O O . VAL A 1 248 ? 32.395 11.021 67.816 1.00 31.82 248 VAL A O 1
ATOM 1747 N N . PHE A 1 249 ? 30.952 11.740 66.256 1.00 29.73 249 PHE A N 1
ATOM 1748 C CA . PHE A 1 249 ? 29.807 11.148 66.955 1.00 30.08 249 PHE A CA 1
ATOM 1749 C C . PHE A 1 249 ? 29.598 9.702 66.509 1.00 29.62 249 PHE A C 1
ATOM 1750 O O . PHE A 1 249 ? 30.003 9.325 65.404 1.00 26.80 249 PHE A O 1
ATOM 1758 N N . VAL A 1 250 ? 28.961 8.903 67.364 1.00 27.65 250 VAL A N 1
ATOM 1759 C CA . VAL A 1 250 ? 28.745 7.504 67.043 1.00 29.65 250 VAL A CA 1
ATOM 1760 C C . VAL A 1 250 ? 27.786 7.331 65.890 1.00 30.64 250 VAL A C 1
ATOM 1761 O O . VAL A 1 250 ? 27.579 6.214 65.441 1.00 31.80 250 VAL A O 1
ATOM 1765 N N . VAL A 1 251 ? 27.198 8.427 65.410 1.00 30.55 251 VAL A N 1
ATOM 1766 C CA . VAL A 1 251 ? 26.281 8.330 64.282 1.00 32.04 251 VAL A CA 1
ATOM 1767 C C . VAL A 1 251 ? 26.748 9.118 63.065 1.00 32.65 251 VAL A C 1
ATOM 1768 O O . VAL A 1 251 ? 25.971 9.330 62.136 1.00 34.09 251 VAL A O 1
ATOM 1772 N N . ASP A 1 252 ? 28.001 9.564 63.066 1.00 32.07 252 ASP A N 1
ATOM 1773 C CA . ASP A 1 252 ? 28.535 10.279 61.908 1.00 31.15 252 ASP A CA 1
ATOM 1774 C C . ASP A 1 252 ? 28.690 9.267 60.769 1.00 30.91 252 ASP A C 1
ATOM 1775 O O . ASP A 1 252 ? 28.953 8.082 61.011 1.00 30.76 252 ASP A O 1
ATOM 1780 N N . SER A 1 253 ? 28.556 9.745 59.535 1.00 30.61 253 SER A N 1
ATOM 1781 C CA . SER A 1 253 ? 28.696 8.896 58.350 1.00 30.04 253 SER A CA 1
ATOM 1782 C C . SER A 1 253 ? 30.167 8.558 58.163 1.00 28.98 253 SER A C 1
ATOM 1783 O O . SER A 1 253 ? 31.030 9.202 58.770 1.00 29.18 253 SER A O 1
ATOM 1786 N N . ASP A 1 254 ? 30.455 7.558 57.329 1.00 28.03 254 ASP A N 1
ATOM 1787 C CA . ASP A 1 254 ? 31.843 7.174 57.049 1.00 28.19 254 ASP A CA 1
ATOM 1788 C C . ASP A 1 254 ? 32.557 8.388 56.441 1.00 28.47 254 ASP A C 1
ATOM 1789 O O . ASP A 1 254 ? 33.727 8.635 56.719 1.00 27.11 254 ASP A O 1
ATOM 1794 N N . ASP A 1 255 ? 31.850 9.142 55.601 1.00 29.89 255 ASP A N 1
ATOM 1795 C CA . ASP A 1 255 ? 32.453 10.318 54.968 1.00 31.14 255 ASP A CA 1
ATOM 1796 C C . ASP A 1 255 ? 32.735 11.425 55.996 1.00 31.98 255 ASP A C 1
ATOM 1797 O O . ASP A 1 255 ? 33.767 12.088 55.925 1.00 31.12 255 ASP A O 1
ATOM 1802 N N . ASP A 1 256 ? 31.825 11.614 56.953 1.00 32.91 256 ASP A N 1
ATOM 1803 C CA . ASP A 1 256 ? 32.020 12.619 58.010 1.00 32.48 256 ASP A CA 1
ATOM 1804 C C . ASP A 1 256 ? 33.286 12.254 58.796 1.00 34.14 256 ASP A C 1
ATOM 1805 O O . ASP A 1 256 ? 34.102 13.121 59.124 1.00 34.07 256 ASP A O 1
ATOM 1810 N N . ILE A 1 257 ? 33.440 10.967 59.112 1.00 31.78 257 ILE A N 1
ATOM 1811 C CA . ILE A 1 257 ? 34.613 10.516 59.851 1.00 31.93 257 ILE A CA 1
ATOM 1812 C C . ILE A 1 257 ? 35.916 10.742 59.061 1.00 31.87 257 ILE A C 1
ATOM 1813 O O . ILE A 1 257 ? 36.931 11.144 59.626 1.00 31.41 257 ILE A O 1
ATOM 1818 N N . ARG A 1 258 ? 35.898 10.458 57.763 1.00 32.31 258 ARG A N 1
ATOM 1819 C CA . ARG A 1 258 ? 37.078 10.669 56.927 1.00 31.87 258 ARG A CA 1
ATOM 1820 C C . ARG A 1 258 ? 37.463 12.155 56.883 1.00 33.31 258 ARG A C 1
ATOM 1821 O O . ARG A 1 258 ? 38.649 12.503 56.947 1.00 32.18 258 ARG A O 1
ATOM 1829 N N . ARG A 1 259 ? 36.456 13.021 56.775 1.00 33.38 259 ARG A N 1
ATOM 1830 C CA . ARG A 1 259 ? 36.692 14.463 56.715 1.00 36.89 259 ARG A CA 1
ATOM 1831 C C . ARG A 1 259 ? 37.261 14.978 58.036 1.00 37.02 259 ARG A C 1
ATOM 1832 O O . ARG A 1 259 ? 38.321 15.609 58.064 1.00 36.67 259 ARG A O 1
ATOM 1840 N N . LYS A 1 260 ? 36.550 14.697 59.127 1.00 35.86 260 LYS A N 1
ATOM 1841 C CA . LYS A 1 260 ? 36.976 15.142 60.449 1.00 34.45 260 LYS A CA 1
ATOM 1842 C C . LYS A 1 260 ? 38.367 14.659 60.819 1.00 34.12 260 LYS A C 1
ATOM 1843 O O . LYS A 1 260 ? 39.146 15.409 61.397 1.00 33.86 260 LYS A O 1
ATOM 1849 N N . ILE A 1 261 ? 38.689 13.412 60.502 1.00 34.36 261 ILE A N 1
ATOM 1850 C CA . ILE A 1 261 ? 40.017 12.900 60.828 1.00 36.28 261 ILE A CA 1
ATOM 1851 C C . ILE A 1 261 ? 41.087 13.513 59.906 1.00 39.14 261 ILE A C 1
ATOM 1852 O O . ILE A 1 261 ? 42.178 13.872 60.350 1.00 39.14 261 ILE A O 1
ATOM 1857 N N . ARG A 1 262 ? 40.764 13.638 58.624 1.00 41.08 262 ARG A N 1
ATOM 1858 C CA . ARG A 1 262 ? 41.690 14.216 57.653 1.00 44.28 262 ARG A CA 1
ATOM 1859 C C . ARG A 1 262 ? 42.101 15.638 58.080 1.00 43.99 262 ARG A C 1
ATOM 1860 O O . ARG A 1 262 ? 43.263 16.006 57.995 1.00 43.14 262 ARG A O 1
ATOM 1868 N N . LYS A 1 263 ? 41.143 16.415 58.566 1.00 45.24 263 LYS A N 1
ATOM 1869 C CA . LYS A 1 263 ? 41.397 17.784 59.011 1.00 47.50 263 LYS A CA 1
ATOM 1870 C C . LYS A 1 263 ? 41.937 17.892 60.444 1.00 48.21 263 LYS A C 1
ATOM 1871 O O . LYS A 1 263 ? 42.251 18.986 60.913 1.00 48.72 263 LYS A O 1
ATOM 1877 N N . ALA A 1 264 ? 42.040 16.766 61.142 1.00 48.22 264 ALA A N 1
ATOM 1878 C CA . ALA A 1 264 ? 42.488 16.762 62.537 1.00 48.29 264 ALA A CA 1
ATOM 1879 C C . ALA A 1 264 ? 43.919 17.216 62.835 1.00 48.18 264 ALA A C 1
ATOM 1880 O O . ALA A 1 264 ? 44.844 16.956 62.072 1.00 46.84 264 ALA A O 1
ATOM 1882 N N . TYR A 1 265 ? 44.086 17.880 63.974 1.00 48.63 265 TYR A N 1
ATOM 1883 C CA . TYR A 1 265 ? 45.401 18.331 64.415 1.00 49.96 265 TYR A CA 1
ATOM 1884 C C . TYR A 1 265 ? 46.237 17.071 64.614 1.00 49.95 265 TYR A C 1
ATOM 1885 O O . TYR A 1 265 ? 45.827 16.169 65.337 1.00 49.34 265 TYR A O 1
ATOM 1894 N N . CYS A 1 266 ? 47.401 17.005 63.972 1.00 50.44 266 CYS A N 1
ATOM 1895 C CA . CYS A 1 266 ? 48.260 15.829 64.076 1.00 51.09 266 CYS A CA 1
ATOM 1896 C C . CYS A 1 266 ? 49.732 16.170 63.773 1.00 53.24 266 CYS A C 1
ATOM 1897 O O . CYS A 1 266 ? 50.280 15.773 62.742 1.00 51.77 266 CYS A O 1
ATOM 1900 N N . PRO A 1 267 ? 50.394 16.900 64.689 1.00 56.22 267 PRO A N 1
ATOM 1901 C CA . PRO A 1 267 ? 51.797 17.316 64.559 1.00 57.90 267 PRO A CA 1
ATOM 1902 C C . PRO A 1 267 ? 52.739 16.154 64.289 1.00 58.86 267 PRO A C 1
ATOM 1903 O O . PRO A 1 267 ? 52.698 15.144 64.985 1.00 59.88 267 PRO A O 1
ATOM 1907 N N . ALA A 1 268 ? 53.597 16.305 63.289 1.00 59.86 268 ALA A N 1
ATOM 1908 C CA . ALA A 1 268 ? 54.548 15.255 62.945 1.00 60.97 268 ALA A CA 1
ATOM 1909 C C . ALA A 1 268 ? 55.411 14.891 64.149 1.00 61.28 268 ALA A C 1
ATOM 1910 O O . ALA A 1 268 ? 55.800 15.761 64.923 1.00 61.60 268 ALA A O 1
ATOM 1912 N N . LYS A 1 269 ? 55.697 13.602 64.303 1.00 62.18 269 LYS A N 1
ATOM 1913 C CA . LYS A 1 269 ? 56.527 13.103 65.401 1.00 63.66 269 LYS A CA 1
ATOM 1914 C C . LYS A 1 269 ? 56.060 13.491 66.812 1.00 63.94 269 LYS A C 1
ATOM 1915 O O . LYS A 1 269 ? 56.645 13.049 67.802 1.00 64.88 269 LYS A O 1
ATOM 1921 N N . GLN A 1 270 ? 55.012 14.306 66.914 1.00 63.90 270 GLN A N 1
ATOM 1922 C CA . GLN A 1 270 ? 54.520 14.734 68.221 1.00 63.64 270 GLN A CA 1
ATOM 1923 C C . GLN A 1 270 ? 53.469 13.781 68.782 1.00 64.54 270 GLN A C 1
ATOM 1924 O O . GLN A 1 270 ? 52.577 13.329 68.058 1.00 65.53 270 GLN A O 1
ATOM 1930 N N . VAL A 1 271 ? 53.575 13.484 70.075 1.00 63.73 271 VAL A N 1
ATOM 1931 C CA . VAL A 1 271 ? 52.638 12.586 70.740 1.00 63.49 271 VAL A CA 1
ATOM 1932 C C . VAL A 1 271 ? 51.696 13.332 71.679 1.00 63.01 271 VAL A C 1
ATOM 1933 O O . VAL A 1 271 ? 50.499 13.053 71.716 1.00 63.36 271 VAL A O 1
ATOM 1937 N N . GLN A 1 272 ? 52.231 14.290 72.422 1.00 62.06 272 GLN A N 1
ATOM 1938 C CA . GLN A 1 272 ? 51.423 15.063 73.361 1.00 62.02 272 GLN A CA 1
ATOM 1939 C C . GLN A 1 272 ? 50.416 15.972 72.661 1.00 59.92 272 GLN A C 1
ATOM 1940 O O . GLN A 1 272 ? 50.765 16.709 71.744 1.00 60.88 272 GLN A O 1
ATOM 1946 N N . GLY A 1 273 ? 49.163 15.914 73.099 1.00 57.83 273 GLY A N 1
ATOM 1947 C CA . GLY A 1 273 ? 48.125 16.746 72.511 1.00 54.22 273 GLY A CA 1
ATOM 1948 C C . GLY A 1 273 ? 47.589 16.274 71.166 1.00 52.20 273 GLY A C 1
ATOM 1949 O O . GLY A 1 273 ? 46.650 16.863 70.631 1.00 51.17 273 GLY A O 1
ATOM 1950 N N . ASN A 1 274 ? 48.186 15.218 70.621 1.00 48.84 274 ASN A N 1
ATOM 1951 C CA . ASN A 1 274 ? 47.782 14.661 69.336 1.00 46.70 274 ASN A CA 1
ATOM 1952 C C . ASN A 1 274 ? 46.545 13.759 69.514 1.00 45.01 274 ASN A C 1
ATOM 1953 O O . ASN A 1 274 ? 46.657 12.630 69.999 1.00 44.55 274 ASN A O 1
ATOM 1958 N N . PRO A 1 275 ? 45.356 14.246 69.114 1.00 42.44 275 PRO A N 1
ATOM 1959 C CA . PRO A 1 275 ? 44.085 13.510 69.222 1.00 41.81 275 PRO A CA 1
ATOM 1960 C C . PRO A 1 275 ? 44.031 12.256 68.345 1.00 40.03 275 PRO A C 1
ATOM 1961 O O . PRO A 1 275 ? 43.402 11.258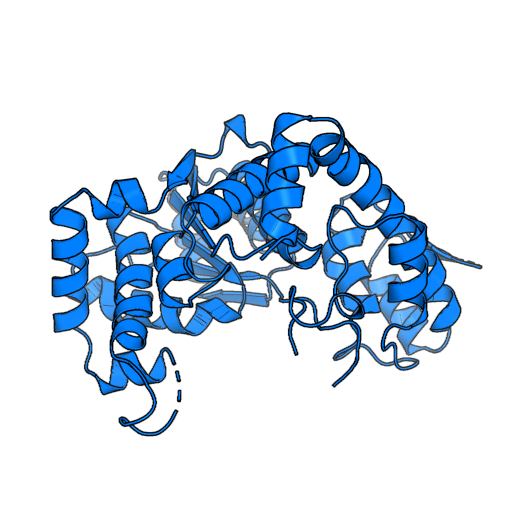 68.707 1.00 39.38 275 PRO A O 1
ATOM 1965 N N . VAL A 1 276 ? 44.688 12.317 67.191 1.00 37.67 276 VAL A N 1
ATOM 1966 C CA . VAL A 1 276 ? 44.710 11.194 66.272 1.00 37.16 276 VAL A CA 1
ATOM 1967 C C . VAL A 1 276 ? 45.404 10.015 66.927 1.00 37.07 276 VAL A C 1
ATOM 1968 O O . VAL A 1 276 ? 44.955 8.872 66.813 1.00 35.80 276 VAL A O 1
ATOM 1972 N N . LEU A 1 277 ? 46.498 10.293 67.622 1.00 37.14 277 LEU A N 1
ATOM 1973 C CA . LEU A 1 277 ? 47.220 9.236 68.315 1.00 38.47 277 LEU A CA 1
ATOM 1974 C C . LEU A 1 277 ? 46.409 8.751 69.531 1.00 36.20 277 LEU A C 1
ATOM 1975 O O . LEU A 1 277 ? 46.365 7.558 69.810 1.00 37.08 277 LEU A O 1
ATOM 1980 N N . GLU A 1 278 ? 45.767 9.673 70.240 1.00 33.79 278 GLU A N 1
ATOM 1981 C CA . GLU A 1 278 ? 44.952 9.308 71.398 1.00 34.96 278 GLU A CA 1
ATOM 1982 C C . GLU A 1 278 ? 43.847 8.354 70.957 1.00 33.61 278 GLU A C 1
ATOM 1983 O O . GLU A 1 278 ? 43.565 7.374 71.634 1.00 33.78 278 GLU A O 1
ATOM 1989 N N . ILE A 1 279 ? 43.211 8.650 69.826 1.00 31.31 279 ILE A N 1
ATOM 1990 C CA . ILE A 1 279 ? 42.154 7.778 69.328 1.00 29.21 279 ILE A CA 1
ATOM 1991 C C . ILE A 1 279 ? 42.738 6.388 69.064 1.00 29.12 279 ILE A C 1
ATOM 1992 O O . ILE A 1 279 ? 42.144 5.367 69.434 1.00 28.54 279 ILE A O 1
ATOM 1997 N N . ALA A 1 280 ? 43.910 6.346 68.441 1.00 28.40 280 ALA A N 1
ATOM 1998 C CA . ALA A 1 280 ? 44.543 5.059 68.138 1.00 30.50 280 ALA A CA 1
ATOM 1999 C C . ALA A 1 280 ? 44.834 4.301 69.420 1.00 30.42 280 ALA A C 1
ATOM 2000 O O . ALA A 1 280 ? 44.527 3.116 69.547 1.00 32.28 280 ALA A O 1
ATOM 2002 N N . ARG A 1 281 ? 45.420 4.995 70.382 1.00 30.93 281 ARG A N 1
ATOM 2003 C CA . ARG A 1 281 ? 45.765 4.368 71.642 1.00 32.59 281 ARG A CA 1
ATOM 2004 C C . ARG A 1 281 ? 44.584 3.977 72.548 1.00 31.97 281 ARG A C 1
ATOM 2005 O O . ARG A 1 281 ? 44.499 2.840 73.017 1.00 30.54 281 ARG A O 1
ATOM 2013 N N . TYR A 1 282 ? 43.681 4.918 72.789 1.00 29.86 282 TYR A N 1
ATOM 2014 C CA . TYR A 1 282 ? 42.575 4.679 73.706 1.00 30.62 282 TYR A CA 1
ATOM 2015 C C . TYR A 1 282 ? 41.330 3.995 73.170 1.00 31.50 282 TYR A C 1
ATOM 2016 O O . TYR A 1 282 ? 40.570 3.410 73.935 1.00 32.52 282 TYR A O 1
ATOM 2025 N N . ILE A 1 283 ? 41.119 4.070 71.865 1.00 29.69 283 ILE A N 1
ATOM 2026 C CA . ILE A 1 283 ? 39.965 3.457 71.265 1.00 29.41 283 ILE A CA 1
ATOM 2027 C C . ILE A 1 283 ? 40.298 2.273 70.340 1.00 30.37 283 ILE A C 1
ATOM 2028 O O . ILE A 1 283 ? 39.799 1.167 70.545 1.00 29.82 283 ILE A O 1
ATOM 2033 N N . LEU A 1 284 ? 41.153 2.479 69.340 1.00 31.30 284 LEU A N 1
ATOM 2034 C CA . LEU A 1 284 ? 41.453 1.385 68.414 1.00 32.71 284 LEU A CA 1
ATOM 2035 C C . LEU A 1 284 ? 42.229 0.245 69.063 1.00 33.75 284 LEU A C 1
ATOM 2036 O O . LEU A 1 284 ? 41.816 -0.907 68.963 1.00 34.13 284 LEU A O 1
ATOM 2041 N N . PHE A 1 285 ? 43.326 0.543 69.751 1.00 36.50 285 PHE A N 1
ATOM 2042 C CA . PHE A 1 285 ? 44.090 -0.525 70.400 1.00 39.25 285 PHE A CA 1
ATOM 2043 C C . PHE A 1 285 ? 43.506 -0.980 71.746 1.00 43.20 285 PHE A C 1
ATOM 2044 O O . PHE A 1 285 ? 44.084 -1.820 72.440 1.00 41.39 285 PHE A O 1
ATOM 2052 N N . ALA A 1 286 ? 42.363 -0.414 72.122 1.00 46.31 286 ALA A N 1
ATOM 2053 C CA . ALA A 1 286 ? 41.712 -0.808 73.361 1.00 50.18 286 ALA A CA 1
ATOM 2054 C C . ALA A 1 286 ? 41.264 -2.255 73.148 1.00 53.18 286 ALA A C 1
ATOM 2055 O O . ALA A 1 286 ? 41.192 -3.044 74.088 1.00 53.66 286 ALA A O 1
ATOM 2057 N N . ARG A 1 287 ? 40.978 -2.584 71.889 1.00 56.59 287 ARG A N 1
ATOM 2058 C CA . ARG A 1 287 ? 40.524 -3.914 71.491 1.00 60.38 287 ARG A CA 1
ATOM 2059 C C . ARG A 1 287 ? 41.669 -4.925 71.430 1.00 62.00 287 ARG A C 1
ATOM 2060 O O . ARG A 1 287 ? 42.559 -4.810 70.581 1.00 62.13 287 ARG A O 1
ATOM 2068 N N . ASP A 1 288 ? 41.649 -5.912 72.322 1.00 63.05 288 ASP A N 1
ATOM 2069 C CA . ASP A 1 288 ? 42.701 -6.922 72.323 1.00 64.24 288 ASP A CA 1
ATOM 2070 C C . ASP A 1 288 ? 42.796 -7.535 70.930 1.00 63.28 288 ASP A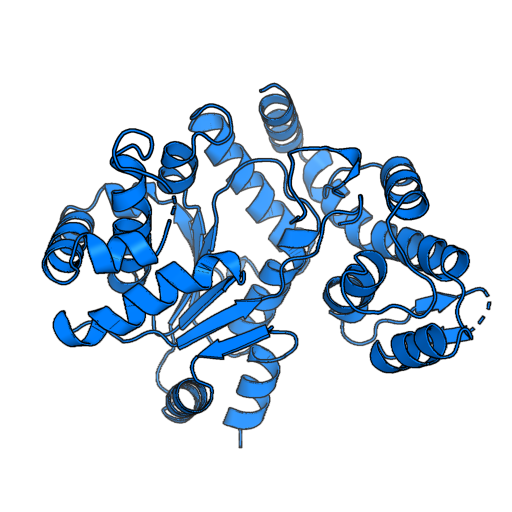 C 1
ATOM 2071 O O . ASP A 1 288 ? 41.781 -7.770 70.268 1.00 63.07 288 ASP A O 1
ATOM 2076 N N . GLY A 1 289 ? 44.023 -7.765 70.477 1.00 62.44 289 GLY A N 1
ATOM 2077 C CA . GLY A 1 289 ? 44.223 -8.335 69.158 1.00 61.71 289 GLY A CA 1
ATOM 2078 C C . GLY A 1 289 ? 43.972 -7.373 68.004 1.00 60.62 289 GLY A C 1
ATOM 2079 O O . GLY A 1 289 ? 43.691 -7.814 66.889 1.00 60.87 289 GLY A O 1
ATOM 2080 N N . PHE A 1 290 ? 44.061 -6.066 68.256 1.00 58.56 290 PHE A N 1
ATOM 2081 C CA . PHE A 1 290 ? 43.847 -5.087 67.192 1.00 56.72 290 PHE A CA 1
ATOM 2082 C C . PHE A 1 290 ? 45.136 -4.847 66.423 1.00 56.54 290 PHE A C 1
ATOM 2083 O O . PHE A 1 290 ? 46.230 -4.867 66.994 1.00 54.50 290 PHE A O 1
ATOM 2091 N N . THR A 1 291 ? 44.977 -4.591 65.127 1.00 56.80 291 THR A N 1
ATOM 2092 C CA . THR A 1 291 ? 46.089 -4.343 64.224 1.00 57.21 291 THR A CA 1
ATOM 2093 C C . THR A 1 291 ? 45.803 -3.119 63.363 1.00 56.45 291 THR A C 1
ATOM 2094 O O . THR A 1 291 ? 44.699 -2.974 62.853 1.00 57.35 291 THR A O 1
ATOM 2098 N N . LEU A 1 292 ? 46.789 -2.248 63.192 1.00 56.17 292 LEU A N 1
ATOM 2099 C CA . LEU A 1 292 ? 46.606 -1.074 62.343 1.00 57.75 292 LEU A CA 1
ATOM 2100 C C . LEU A 1 292 ? 47.490 -1.198 61.090 1.00 60.08 292 LEU A C 1
ATOM 2101 O O . LEU A 1 292 ? 48.704 -1.002 61.154 1.00 59.46 292 LEU A O 1
ATOM 2106 N N . ARG A 1 293 ? 46.871 -1.531 59.960 1.00 63.66 293 ARG A N 1
ATOM 2107 C CA . ARG A 1 293 ? 47.581 -1.682 58.688 1.00 67.80 293 ARG A CA 1
ATOM 2108 C C . ARG A 1 293 ? 47.796 -0.310 58.037 1.00 69.04 293 ARG A C 1
ATOM 2109 O O . ARG A 1 293 ? 46.832 0.413 57.787 1.00 69.67 293 ARG A O 1
ATOM 2117 N N . VAL A 1 294 ? 49.049 0.051 57.758 1.00 71.16 294 VAL A N 1
ATOM 2118 C CA . VAL A 1 294 ? 49.348 1.354 57.146 1.00 73.14 294 VAL A CA 1
ATOM 2119 C C . VAL A 1 294 ? 50.225 1.263 55.897 1.00 74.89 294 VAL A C 1
ATOM 2120 O O . VAL A 1 294 ? 51.042 0.350 55.765 1.00 75.86 294 VAL A O 1
ATOM 2124 N N . ASP A 1 295 ? 50.061 2.227 54.991 1.00 76.17 295 ASP A N 1
ATOM 2125 C CA . ASP A 1 295 ? 50.840 2.275 53.749 1.00 77.14 295 ASP A CA 1
ATOM 2126 C C . ASP A 1 295 ? 52.149 3.049 53.907 1.00 77.07 295 ASP A C 1
ATOM 2127 O O . ASP A 1 295 ? 53.048 2.946 53.068 1.00 76.61 295 ASP A O 1
ATOM 2132 N N . VAL A 1 304 ? 53.345 -0.757 56.687 1.00 72.67 304 VAL A N 1
ATOM 2133 C CA . VAL A 1 304 ? 53.610 -1.413 57.965 1.00 72.26 304 VAL A CA 1
ATOM 2134 C C . VAL A 1 304 ? 52.316 -1.828 58.671 1.00 71.70 304 VAL A C 1
ATOM 2135 O O . VAL A 1 304 ? 51.258 -1.231 58.465 1.00 72.15 304 VAL A O 1
ATOM 2139 N N . GLU A 1 305 ? 52.415 -2.857 59.506 1.00 70.45 305 GLU A N 1
ATOM 2140 C CA . GLU A 1 305 ? 51.272 -3.378 60.248 1.00 68.82 305 GLU A CA 1
ATOM 2141 C C . GLU A 1 305 ? 51.614 -3.354 61.741 1.00 66.81 305 GLU A C 1
ATOM 2142 O O . GLU A 1 305 ? 52.505 -4.079 62.193 1.00 66.02 305 GLU A O 1
ATOM 2148 N N . TYR A 1 306 ? 50.910 -2.524 62.506 1.00 64.04 306 TYR A N 1
ATOM 2149 C CA . TYR A 1 306 ? 51.184 -2.411 63.933 1.00 61.47 306 TYR A CA 1
ATOM 2150 C C . TYR A 1 306 ? 50.342 -3.295 64.830 1.00 58.73 306 TYR A C 1
ATOM 2151 O O . TYR A 1 306 ? 49.114 -3.285 64.767 1.00 59.20 306 TYR A O 1
ATOM 2160 N N . THR A 1 307 ? 51.026 -4.050 65.681 1.00 55.83 307 THR A N 1
ATOM 2161 C CA . THR A 1 307 ? 50.366 -4.968 66.589 1.00 53.55 307 THR A CA 1
ATOM 2162 C C . THR A 1 307 ? 50.271 -4.404 67.998 1.00 52.03 307 THR A C 1
ATOM 2163 O O . THR A 1 307 ? 49.688 -5.025 68.880 1.00 51.57 307 THR A O 1
ATOM 2167 N N . SER A 1 308 ? 50.851 -3.230 68.207 1.00 50.79 308 SER A N 1
ATOM 2168 C CA . SER A 1 308 ? 50.808 -2.585 69.513 1.00 50.83 308 SER A CA 1
ATOM 2169 C C . SER A 1 308 ? 50.792 -1.087 69.280 1.00 50.48 308 SER A C 1
ATOM 2170 O O . SER A 1 308 ? 51.207 -0.619 68.220 1.00 50.76 308 SER A O 1
ATOM 2173 N N . TYR A 1 309 ? 50.313 -0.335 70.263 1.00 49.26 309 TYR A N 1
ATOM 2174 C CA . TYR A 1 309 ? 50.265 1.105 70.123 1.00 49.39 309 TYR A CA 1
ATOM 2175 C C . TYR A 1 309 ? 51.654 1.693 70.259 1.00 52.19 309 TYR A C 1
ATOM 2176 O O . TYR A 1 309 ? 52.019 2.608 69.520 1.00 52.66 309 TYR A O 1
ATOM 2185 N N . GLU A 1 310 ? 52.418 1.182 71.220 1.00 55.93 310 GLU A N 1
ATOM 2186 C CA . GLU A 1 310 ? 53.765 1.686 71.457 1.00 59.60 310 GLU A CA 1
ATOM 2187 C C . GLU A 1 310 ? 54.610 1.591 70.191 1.00 60.34 310 GLU A C 1
ATOM 2188 O O . GLU A 1 310 ? 55.406 2.485 69.905 1.00 60.97 310 GLU A O 1
ATOM 2194 N N . GLU A 1 311 ? 54.437 0.512 69.434 1.00 61.39 311 GLU A N 1
ATOM 2195 C CA . GLU A 1 311 ? 55.177 0.349 68.188 1.00 63.12 311 GLU A CA 1
ATOM 2196 C C . GLU A 1 311 ? 54.858 1.547 67.304 1.00 62.91 311 GLU A C 1
ATOM 2197 O O . GLU A 1 311 ? 55.754 2.264 66.858 1.00 63.57 311 GLU A O 1
ATOM 2203 N N . LEU A 1 312 ? 53.565 1.752 67.064 1.00 62.09 312 LEU A N 1
ATOM 2204 C CA . LEU A 1 312 ? 53.085 2.852 66.244 1.00 60.75 312 LEU A CA 1
ATOM 2205 C C . LEU A 1 312 ? 53.663 4.186 66.700 1.00 61.49 312 LEU A C 1
ATOM 2206 O O . LEU A 1 312 ? 54.093 4.989 65.874 1.00 61.14 312 LEU A O 1
ATOM 2211 N N . GLU A 1 313 ? 53.671 4.427 68.011 1.00 62.02 313 GLU A N 1
ATOM 2212 C CA . GLU A 1 313 ? 54.182 5.692 68.533 1.00 62.80 313 GLU A CA 1
ATOM 2213 C C . GLU A 1 313 ? 55.667 5.900 68.267 1.00 64.64 313 GLU A C 1
ATOM 2214 O O . GLU A 1 313 ? 56.098 7.015 67.973 1.00 63.95 313 GLU A O 1
ATOM 2220 N N . ARG A 1 314 ? 56.450 4.833 68.393 1.00 67.18 314 ARG A N 1
ATOM 2221 C CA . ARG A 1 314 ? 57.883 4.925 68.131 1.00 69.03 314 ARG A CA 1
ATOM 2222 C C . ARG A 1 314 ? 58.048 5.305 66.662 1.00 68.58 314 ARG A C 1
ATOM 2223 O O . ARG A 1 314 ? 58.616 6.351 66.344 1.00 69.56 314 ARG A O 1
ATOM 2231 N N . ASP A 1 315 ? 57.527 4.463 65.774 1.00 67.98 315 ASP A N 1
ATOM 2232 C CA . ASP A 1 315 ? 57.587 4.720 64.338 1.00 66.58 315 ASP A CA 1
ATOM 2233 C C . ASP A 1 315 ? 57.070 6.118 64.000 1.00 66.19 315 ASP A C 1
ATOM 2234 O O . ASP A 1 315 ? 57.547 6.750 63.055 1.00 66.85 315 ASP A O 1
ATOM 2239 N N . TYR A 1 316 ? 56.091 6.601 64.762 1.00 64.63 316 TYR A N 1
ATOM 2240 C CA . TYR A 1 316 ? 55.549 7.927 64.503 1.00 62.80 316 TYR A CA 1
ATOM 2241 C C . TYR A 1 316 ? 56.537 8.984 64.963 1.00 63.75 316 TYR A C 1
ATOM 2242 O O . TYR A 1 316 ? 56.721 10.001 64.292 1.00 63.82 316 TYR A O 1
ATOM 2251 N N . THR A 1 317 ? 57.160 8.746 66.114 1.00 64.70 317 THR A N 1
ATOM 2252 C CA . THR A 1 317 ? 58.135 9.686 66.650 1.00 66.99 317 THR A CA 1
ATOM 2253 C C . THR A 1 317 ? 59.362 9.747 65.743 1.00 68.18 317 THR A C 1
ATOM 2254 O O . THR A 1 317 ? 59.859 10.829 65.435 1.00 67.98 317 THR A O 1
ATOM 2258 N N . ASP A 1 318 ? 59.839 8.580 65.316 1.00 69.12 318 ASP A N 1
ATOM 2259 C CA . ASP A 1 318 ? 61.003 8.506 64.442 1.00 71.01 318 ASP A CA 1
ATOM 2260 C C . ASP A 1 318 ? 60.644 8.887 63.006 1.00 71.67 318 ASP A C 1
ATOM 2261 O O . ASP A 1 318 ? 61.187 8.319 62.059 1.00 72.22 318 ASP A O 1
ATOM 2266 N N . GLY A 1 319 ? 59.724 9.841 62.858 1.00 72.27 319 GLY A N 1
ATOM 2267 C CA . GLY A 1 319 ? 59.292 10.300 61.544 1.00 71.45 319 GLY A CA 1
ATOM 2268 C C . GLY A 1 319 ? 59.018 9.205 60.528 1.00 71.51 319 GLY A C 1
ATOM 2269 O O . GLY A 1 319 ? 58.744 9.488 59.361 1.00 71.57 319 GLY A O 1
ATOM 2270 N N . ARG A 1 320 ? 59.081 7.955 60.972 1.00 71.33 320 ARG A N 1
ATOM 2271 C CA . ARG A 1 320 ? 58.861 6.805 60.103 1.00 71.95 320 ARG A CA 1
ATOM 2272 C C . ARG A 1 320 ? 57.401 6.690 59.669 1.00 71.15 320 ARG A C 1
ATOM 2273 O O . ARG A 1 320 ? 57.080 6.007 58.695 1.00 70.28 320 ARG A O 1
ATOM 2281 N N . LEU A 1 321 ? 56.520 7.361 60.401 1.00 70.50 321 LEU A N 1
ATOM 2282 C CA . LEU A 1 321 ? 55.095 7.337 60.098 1.00 69.82 321 LEU A CA 1
ATOM 2283 C C . LEU A 1 321 ? 54.622 8.758 59.828 1.00 68.78 321 LEU A C 1
ATOM 2284 O O . LEU A 1 321 ? 54.769 9.645 60.672 1.00 69.40 321 LEU A O 1
ATOM 2289 N N . HIS A 1 322 ? 54.053 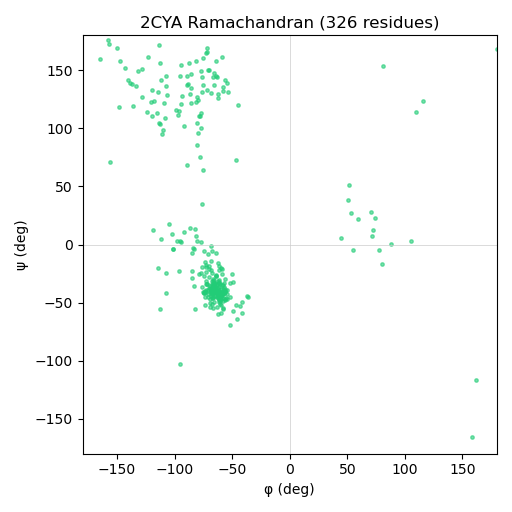8.978 58.649 1.00 67.61 322 HIS A N 1
ATOM 2290 C CA . HIS A 1 322 ? 53.589 10.310 58.290 1.00 66.68 322 HIS A CA 1
ATOM 2291 C C . HIS A 1 322 ? 52.153 10.612 58.711 1.00 63.56 322 HIS A C 1
ATOM 2292 O O . HIS A 1 322 ? 51.263 9.778 58.569 1.00 63.25 322 HIS A O 1
ATOM 2299 N N . PRO A 1 323 ? 51.914 11.827 59.228 1.00 61.13 323 PRO A N 1
ATOM 2300 C CA . PRO A 1 323 ? 50.601 12.287 59.684 1.00 58.87 323 PRO A CA 1
ATOM 2301 C C . PRO A 1 323 ? 49.447 11.893 58.777 1.00 57.09 323 PRO A C 1
ATOM 2302 O O . PRO A 1 323 ? 48.436 11.360 59.238 1.00 54.29 323 PRO A O 1
ATOM 2306 N N . LEU A 1 324 ? 49.602 12.147 57.484 1.00 56.06 324 LEU A N 1
ATOM 2307 C CA . LEU A 1 324 ? 48.551 11.821 56.539 1.00 54.18 324 LEU A CA 1
ATOM 2308 C C . LEU A 1 324 ? 48.322 10.315 56.439 1.00 52.04 324 LEU A C 1
ATOM 2309 O O . LEU A 1 324 ? 47.194 9.865 56.239 1.00 51.99 324 LEU A O 1
ATOM 2314 N N . ASP A 1 325 ? 49.384 9.530 56.580 1.00 49.55 325 ASP A N 1
ATOM 2315 C CA . ASP A 1 325 ? 49.231 8.080 56.509 1.00 49.13 325 ASP A CA 1
ATOM 2316 C C . ASP A 1 325 ? 48.556 7.543 57.770 1.00 46.89 325 ASP A C 1
ATOM 2317 O O . ASP A 1 325 ? 47.805 6.567 57.714 1.00 45.08 325 ASP A O 1
ATOM 2322 N N . LEU A 1 326 ? 48.844 8.176 58.905 1.00 44.46 326 LEU A N 1
ATOM 2323 C CA . LEU A 1 326 ? 48.247 7.772 60.170 1.00 44.74 326 LEU A CA 1
ATOM 2324 C C . LEU A 1 326 ? 46.760 8.134 60.105 1.00 43.35 326 LEU A C 1
ATOM 2325 O O . LEU A 1 326 ? 45.902 7.313 60.423 1.00 41.88 326 LEU A O 1
ATOM 2330 N N . LYS A 1 327 ? 46.472 9.358 59.660 1.00 42.39 327 LYS A N 1
ATOM 2331 C CA . LYS A 1 327 ? 45.099 9.844 59.525 1.00 43.01 327 LYS A CA 1
ATOM 2332 C C . LYS A 1 327 ? 44.198 8.856 58.775 1.00 43.54 327 LYS A C 1
ATOM 2333 O O . LYS A 1 327 ? 43.162 8.437 59.290 1.00 42.10 327 LYS A O 1
ATOM 2339 N N . ASN A 1 328 ? 44.587 8.508 57.551 1.00 43.48 328 ASN A N 1
ATOM 2340 C CA . ASN A 1 328 ? 43.804 7.590 56.735 1.00 44.55 328 ASN A CA 1
ATOM 2341 C C . ASN A 1 328 ? 43.561 6.273 57.417 1.00 42.74 328 ASN A C 1
ATOM 2342 O O . ASN A 1 328 ? 42.440 5.772 57.413 1.00 43.15 328 ASN A O 1
ATOM 2347 N N . ALA A 1 329 ? 44.623 5.705 57.981 1.00 41.00 329 ALA A N 1
ATOM 2348 C CA . ALA A 1 329 ? 44.532 4.412 58.648 1.00 40.00 329 ALA A CA 1
ATOM 2349 C C . ALA A 1 329 ? 43.644 4.470 59.883 1.00 38.07 329 ALA A C 1
ATOM 2350 O O . ALA A 1 329 ? 42.898 3.531 60.160 1.00 38.41 329 ALA A O 1
ATOM 2352 N N . VAL A 1 330 ? 43.740 5.559 60.636 1.00 34.42 330 VAL A N 1
ATOM 2353 C CA . VAL A 1 330 ? 42.928 5.698 61.833 1.00 32.78 330 VAL A CA 1
ATOM 2354 C C . VAL A 1 330 ? 41.482 5.917 61.418 1.00 31.86 330 VAL A C 1
ATOM 2355 O O . VAL A 1 330 ? 40.572 5.319 61.982 1.00 30.35 330 VAL A O 1
ATOM 2359 N N . ALA A 1 331 ? 41.280 6.749 60.398 1.00 32.28 331 ALA A N 1
ATOM 2360 C CA . ALA A 1 331 ? 39.942 7.047 59.907 1.00 31.35 331 ALA A CA 1
ATOM 2361 C C . ALA A 1 331 ? 39.232 5.781 59.485 1.00 32.79 331 ALA A C 1
ATOM 2362 O O . ALA A 1 331 ? 38.087 5.537 59.879 1.00 32.31 331 ALA A O 1
ATOM 2364 N N . GLU A 1 332 ? 39.921 4.960 58.695 1.00 33.55 332 GLU A N 1
ATOM 2365 C CA . GLU A 1 332 ? 39.330 3.725 58.206 1.00 35.75 332 GLU A CA 1
ATOM 2366 C C . GLU A 1 332 ? 39.032 2.727 59.330 1.00 36.44 332 GLU A C 1
ATOM 2367 O O . GLU A 1 332 ? 37.980 2.079 59.304 1.00 37.21 332 GLU A O 1
ATOM 2373 N N . SER A 1 333 ? 39.923 2.599 60.317 1.00 34.43 333 SER A N 1
ATOM 2374 C CA . SER A 1 333 ? 39.662 1.692 61.445 1.00 34.18 333 SER A CA 1
ATOM 2375 C C . SER A 1 333 ? 38.504 2.216 62.326 1.00 33.84 333 SER A C 1
ATOM 2376 O O . SER A 1 333 ? 37.677 1.450 62.822 1.00 34.84 333 SER A O 1
ATOM 2379 N N . LEU A 1 334 ? 38.450 3.525 62.517 1.00 30.68 334 LEU A N 1
ATOM 2380 C CA . LEU A 1 334 ? 37.402 4.135 63.334 1.00 31.30 334 LEU A CA 1
ATOM 2381 C C . LEU A 1 334 ? 36.050 3.854 62.700 1.00 30.03 334 LEU A C 1
ATOM 2382 O O . LEU A 1 334 ? 35.054 3.630 63.381 1.00 29.47 334 LEU A O 1
ATOM 2387 N N . ILE A 1 335 ? 36.021 3.890 61.378 1.00 29.05 335 ILE A N 1
ATOM 2388 C CA . ILE A 1 335 ? 34.811 3.599 60.652 1.00 29.20 335 ILE A CA 1
ATOM 2389 C C . ILE A 1 335 ? 34.316 2.186 61.009 1.00 31.44 335 ILE A C 1
ATOM 2390 O O . ILE A 1 335 ? 33.123 1.991 61.221 1.00 29.14 335 ILE A O 1
ATOM 2395 N N . GLU A 1 336 ? 35.225 1.212 61.100 1.00 30.90 336 GLU A N 1
ATOM 2396 C CA . GLU A 1 336 ? 34.805 -0.142 61.447 1.00 32.79 336 GLU A CA 1
ATOM 2397 C C . GLU A 1 336 ? 34.261 -0.201 62.871 1.00 31.45 336 GLU A C 1
ATOM 2398 O O . GLU A 1 336 ? 33.305 -0.934 63.151 1.00 31.91 336 GLU A O 1
ATOM 2404 N N . VAL A 1 337 ? 34.866 0.560 63.774 1.00 28.66 337 VAL A N 1
ATOM 2405 C CA . VAL A 1 337 ? 34.397 0.570 65.149 1.00 27.01 337 VAL A CA 1
ATOM 2406 C C . VAL A 1 337 ? 33.016 1.206 65.236 1.00 27.75 337 VAL A C 1
ATOM 2407 O O . VAL A 1 337 ? 32.138 0.720 65.950 1.00 24.79 337 VAL A O 1
ATOM 2411 N N . VAL A 1 338 ? 32.825 2.294 64.495 1.00 26.81 338 VAL A N 1
ATOM 2412 C CA . VAL A 1 338 ? 31.564 3.012 64.528 1.00 28.37 338 VAL A CA 1
ATOM 2413 C C . VAL A 1 338 ? 30.403 2.371 63.760 1.00 30.39 338 VAL A C 1
ATOM 2414 O O . VAL A 1 338 ? 29.256 2.425 64.204 1.00 29.53 338 VAL A O 1
ATOM 2418 N N . ARG A 1 339 ? 30.704 1.754 62.624 1.00 29.44 339 ARG A N 1
ATOM 2419 C CA . ARG A 1 339 ? 29.681 1.135 61.789 1.00 32.23 339 ARG A CA 1
ATOM 2420 C C . ARG A 1 339 ? 28.606 0.367 62.556 1.00 31.43 339 ARG A C 1
ATOM 2421 O O . ARG A 1 339 ? 27.424 0.690 62.450 1.00 33.23 339 ARG A O 1
ATOM 2429 N N . PRO A 1 340 ? 28.993 -0.651 63.343 1.00 30.00 340 PRO A N 1
ATOM 2430 C CA . PRO A 1 340 ? 27.965 -1.390 64.081 1.00 30.81 340 PRO A CA 1
ATOM 2431 C C . PRO A 1 340 ? 27.225 -0.583 65.157 1.00 31.00 340 PRO A C 1
ATOM 2432 O O . PRO A 1 340 ? 26.043 -0.826 65.405 1.00 31.62 340 PRO A O 1
ATOM 2436 N N . ILE A 1 341 ? 27.911 0.359 65.805 1.00 30.22 341 ILE A N 1
ATOM 2437 C CA . ILE A 1 341 ? 27.265 1.189 66.822 1.00 28.18 341 ILE A CA 1
ATOM 2438 C C . ILE A 1 341 ? 26.225 2.082 66.150 1.00 30.15 341 ILE A C 1
ATOM 2439 O O . ILE A 1 341 ? 25.086 2.219 66.626 1.00 29.40 341 ILE A O 1
ATOM 2444 N N . ARG A 1 342 ? 26.632 2.692 65.040 1.00 28.46 342 ARG A N 1
ATOM 2445 C CA . ARG A 1 342 ? 25.757 3.554 64.269 1.00 28.11 342 ARG A CA 1
ATOM 2446 C C . ARG A 1 342 ? 24.521 2.767 63.826 1.00 29.19 342 ARG A C 1
ATOM 2447 O O . ARG A 1 342 ? 23.393 3.271 63.878 1.00 28.87 342 ARG A O 1
ATOM 2455 N N . GLY A 1 343 ? 24.737 1.524 63.404 1.00 28.89 343 GLY A N 1
ATOM 2456 C CA . GLY A 1 343 ? 23.634 0.685 62.968 1.00 29.75 343 GLY A CA 1
ATOM 2457 C C . GLY A 1 343 ? 22.610 0.389 64.054 1.00 30.46 343 GLY A C 1
ATOM 2458 O O . GLY A 1 343 ? 21.402 0.493 63.820 1.00 30.26 343 GLY A O 1
ATOM 2459 N N . ALA A 1 344 ? 23.085 0.020 65.241 1.00 30.79 344 ALA A N 1
ATOM 2460 C CA . ALA A 1 344 ? 22.195 -0.281 66.361 1.00 30.55 344 ALA A CA 1
ATOM 2461 C C . ALA A 1 344 ? 21.356 0.927 66.751 1.00 31.24 344 ALA A C 1
ATOM 2462 O O . ALA A 1 344 ? 20.227 0.787 67.209 1.00 33.58 344 ALA A O 1
ATOM 2464 N N . VAL A 1 345 ? 21.907 2.118 66.582 1.00 31.01 345 VAL A N 1
ATOM 2465 C CA . VAL A 1 345 ? 21.182 3.332 66.923 1.00 30.42 345 VAL A CA 1
ATOM 2466 C C . VAL A 1 345 ? 20.220 3.765 65.819 1.00 33.71 345 VAL A C 1
ATOM 2467 O O . VAL A 1 345 ? 19.025 3.937 66.064 1.00 36.05 345 VAL A O 1
ATOM 2471 N N . LEU A 1 346 ? 20.731 3.937 64.604 1.00 32.58 346 LEU A N 1
ATOM 2472 C CA . LEU A 1 346 ? 19.892 4.389 63.504 1.00 34.23 346 LEU A CA 1
ATOM 2473 C C . LEU A 1 346 ? 18.894 3.341 63.040 1.00 35.58 346 LEU A C 1
ATOM 2474 O O . LEU A 1 346 ? 17.842 3.689 62.521 1.00 35.89 346 LEU A O 1
ATOM 2479 N N . GLY A 1 347 ? 19.229 2.067 63.223 1.00 37.06 347 GLY A N 1
ATOM 2480 C CA . GLY A 1 347 ? 18.341 0.996 62.807 1.00 39.23 347 GLY A CA 1
ATOM 2481 C C . GLY A 1 347 ? 17.163 0.755 63.739 1.00 40.80 347 GLY A C 1
ATOM 2482 O O . GLY A 1 347 ? 16.380 -0.164 63.523 1.00 40.15 347 GLY A O 1
ATOM 2483 N N . ASP A 1 348 ? 17.058 1.564 64.791 1.00 42.82 348 ASP A N 1
ATOM 2484 C CA . ASP A 1 348 ? 15.962 1.462 65.750 1.00 43.96 348 ASP A CA 1
ATOM 2485 C C . ASP A 1 348 ? 15.162 2.744 65.574 1.00 45.41 348 ASP A C 1
ATOM 2486 O O . ASP A 1 348 ? 15.580 3.803 66.029 1.00 46.67 348 ASP A O 1
ATOM 2491 N N . PRO A 1 349 ? 13.996 2.662 64.914 1.00 46.31 349 PRO A N 1
ATOM 2492 C CA . PRO A 1 349 ? 13.101 3.791 64.641 1.00 46.61 349 PRO A CA 1
ATOM 2493 C C . PRO A 1 349 ? 12.857 4.774 65.790 1.00 47.26 349 PRO A C 1
ATOM 2494 O O . PRO A 1 349 ? 13.013 5.989 65.624 1.00 46.99 349 PRO A O 1
ATOM 2498 N N . ALA A 1 350 ? 12.463 4.254 66.945 1.00 48.13 350 ALA A N 1
ATOM 2499 C CA . ALA A 1 350 ? 12.201 5.101 68.102 1.00 49.04 350 ALA A CA 1
ATOM 2500 C C . ALA A 1 350 ? 13.472 5.878 68.400 1.00 49.37 350 ALA A C 1
ATOM 2501 O O . ALA A 1 350 ? 13.477 7.114 68.458 1.00 50.04 350 ALA A O 1
ATOM 2503 N N . MET A 1 351 ? 14.558 5.133 68.569 1.00 47.36 351 MET A N 1
ATOM 2504 C CA . MET A 1 351 ? 15.847 5.731 68.860 1.00 44.38 351 MET A CA 1
ATOM 2505 C C . MET A 1 351 ? 16.250 6.751 67.812 1.00 42.15 351 MET A C 1
ATOM 2506 O O . MET A 1 351 ? 16.806 7.803 68.143 1.00 41.46 351 MET A O 1
ATOM 2511 N N . LYS A 1 352 ? 15.981 6.448 66.547 1.00 40.37 352 LYS A N 1
ATOM 2512 C CA . LYS A 1 352 ? 16.326 7.395 65.496 1.00 41.44 352 LYS A CA 1
ATOM 2513 C C . LYS A 1 352 ? 15.525 8.669 65.756 1.00 41.79 352 LYS A C 1
ATOM 2514 O O . LYS A 1 352 ? 16.015 9.782 65.547 1.00 38.88 352 LYS A O 1
ATOM 2520 N N . ARG A 1 353 ? 14.289 8.482 66.216 1.00 44.01 353 ARG A N 1
ATOM 2521 C CA . ARG A 1 353 ? 13.391 9.590 66.530 1.00 48.07 353 ARG A CA 1
ATOM 2522 C C . ARG A 1 353 ? 13.959 10.423 67.667 1.00 47.08 353 ARG A C 1
ATOM 2523 O O . ARG A 1 353 ? 13.962 11.649 67.611 1.00 48.81 353 ARG A O 1
ATOM 2531 N N . ALA A 1 354 ? 14.443 9.749 68.699 1.00 46.80 354 ALA A N 1
ATOM 2532 C CA . ALA A 1 354 ? 15.024 10.444 69.843 1.00 46.92 354 ALA A CA 1
ATOM 2533 C C . ALA A 1 354 ? 16.281 11.183 69.399 1.00 46.02 354 ALA A C 1
ATOM 2534 O O . ALA A 1 354 ? 16.536 12.316 69.812 1.00 44.05 354 ALA A O 1
ATOM 2536 N N . LEU A 1 355 ? 17.067 10.529 68.550 1.00 45.36 355 LEU A N 1
ATOM 2537 C CA . LEU A 1 355 ? 18.297 11.132 68.054 1.00 44.85 355 LEU A CA 1
ATOM 2538 C C . LEU A 1 355 ? 18.000 12.450 67.347 1.00 43.79 355 LEU A C 1
ATOM 2539 O O . LEU A 1 355 ? 18.740 13.423 67.483 1.00 42.13 355 LEU A O 1
ATOM 2544 N N . GLU A 1 356 ? 16.911 12.475 66.591 1.00 45.31 356 GLU A N 1
ATOM 2545 C CA . GLU A 1 356 ? 16.535 13.673 65.850 1.00 47.19 356 GLU A CA 1
ATOM 2546 C C . GLU A 1 356 ? 15.990 14.760 66.787 1.00 45.40 356 GLU A C 1
ATOM 2547 O O . GLU A 1 356 ? 16.297 15.940 66.624 1.00 46.54 356 GLU A O 1
ATOM 2553 N N . ALA A 1 357 ? 15.211 14.374 67.786 1.00 44.72 357 ALA A N 1
ATOM 2554 C CA . ALA A 1 357 ? 14.714 15.370 68.732 1.00 44.79 357 ALA A CA 1
ATOM 2555 C C . ALA A 1 357 ? 15.940 16.014 69.376 1.00 46.58 357 ALA A C 1
ATOM 2556 O O . ALA A 1 357 ? 16.042 17.242 69.456 1.00 47.24 357 ALA A O 1
ATOM 2558 N N . ILE A 1 358 ? 16.891 15.185 69.808 1.00 47.61 358 ILE A N 1
ATOM 2559 C CA . ILE A 1 358 ? 18.104 15.698 70.437 1.00 48.87 358 ILE A CA 1
ATOM 2560 C C . ILE A 1 358 ? 18.878 16.658 69.537 1.00 51.87 358 ILE A C 1
ATOM 2561 O O . ILE A 1 358 ? 19.325 17.716 69.982 1.00 52.04 358 ILE A O 1
ATOM 2566 N N . GLU A 1 359 ? 19.059 16.288 68.277 1.00 55.24 359 GLU A N 1
ATOM 2567 C CA . GLU A 1 359 ? 19.804 17.149 67.371 1.00 59.02 359 GLU A CA 1
ATOM 2568 C C . GLU A 1 359 ? 18.979 18.394 67.036 1.00 61.50 359 GLU A C 1
ATOM 2569 O O . GLU A 1 359 ? 19.478 19.340 66.428 1.00 61.12 359 GLU A O 1
ATOM 2575 N N . GLY A 1 360 ? 17.717 18.393 67.458 1.00 64.50 360 GLY A N 1
ATOM 2576 C CA . GLY A 1 360 ? 16.857 19.540 67.221 1.00 68.13 360 GLY A CA 1
ATOM 2577 C C . GLY A 1 360 ? 17.299 20.736 68.057 1.00 71.07 360 GLY A C 1
ATOM 2578 O O . GLY A 1 360 ? 17.533 21.825 67.519 1.00 71.02 360 GLY A O 1
ATOM 2579 N N . LYS A 1 361 ? 17.417 20.536 69.373 1.00 73.05 361 LYS A N 1
ATOM 2580 C CA . LYS A 1 361 ? 17.839 21.602 70.282 1.00 74.97 361 LYS A CA 1
ATOM 2581 C C . LYS A 1 361 ? 19.327 21.896 70.144 1.00 76.11 361 LYS A C 1
ATOM 2582 O O . LYS A 1 361 ? 19.663 23.073 69.874 1.00 76.32 361 LYS A O 1
#

Secondary structure (DSSP, 8-state):
-HHHHHHHHHHTT-SEEETHHHHHHHHHH-S--EEEEEE---SS-BTHHHHHHHHHHHHHHTT-EEEEEE-HHHHHHTTGGGG-HHHHHHHHHHHHHHHHHTT--GGG-EEEEHHHHHT-HHHHHHHHHHHHTS-HHHHHTT---GGGS-THHHHHHHHHHHHHHHTT-SEEEEEGGGHHHHHHHHHHHTTTT---PEEEEE--PBPSS---B--SSSGGGS-BTT--HHHHHHHHHTS---TT--TT-HHHHHIIIIITTSTT--EE---EESSHHHHHHHHHTT-S-HHHHHHHHHHHHHHHHHHHHHHHHTSHHHHHHHHHHHH-

InterPro domains:
  IPR002305 Aminoacyl-tRNA synthetase, class Ic [PF00579] (34-337)
  IPR002307 Tyrosine-tRNA ligase [PR01040] (47-69)
  IPR002307 Tyrosine-tRNA ligase [PR01040] (157-172)
  IPR002307 Tyrosine-tRNA ligase [PR01040] (174-196)
  IPR002307 Tyrosine-tRNA ligase [PR01040] (207-219)
  IPR002307 Tyrosine-tRNA ligase [TIGR00234] (8-342)
  IPR002307 Tyrosine-tRNA ligase [cd00805] (36-336)
  IPR014729 Rossmann-like alpha/beta/alpha sandwich fold [G3DSA:3.40.50.620] (4-214)
  IPR023617 Tyrosine-tRNA ligase, archaeal/eukaryotic-type [PIRSF006588] (5-360)
  IPR023678 Tyrosine-tRNA ligase, type 4 [MF_02009] (8-346)
  IPR050489 Tyrosine--tRNA ligase [PTHR46264] (4-357)

Nearest PDB structures (foldseek):
  2cya-assembly1_A-2  TM=1.003E+00  e=2.808E-60  Aeropyrum pernix
  2cyb-assembly1_A  TM=9.285E-01  e=5.059E-29  Archaeoglobus fulgidus
  2cyb-assembly1_B  TM=9.166E-01  e=8.123E-29  Archaeoglobus fulgidus
  3p0j-assembly3_C  TM=9.081E-01  e=4.034E-26  Leishmania major
  3p0h-assembly1_A  TM=8.983E-01  e=8.990E-25  Leishmania major

Solvent-accessible surface area: 15300 Å² total; per-residue (Å²): 159,111,36,65,139,57,15,81,74,0,21,71,59,28,72,59,15,25,52,89,126,59,0,64,38,46,5,70,74,65,62,200,3,74,0,3,4,9,17,28,0,14,4,11,0,9,0,11,30,0,10,20,0,45,7,0,70,10,0,4,79,4,47,6,90,6,7,0,1,5,6,0,89,5,0,119,29,43,102,69,27,57,12,49,46,98,20,0,75,4,1,0,104,1,0,84,66,0,0,94,33,22,35,5,22,31,140,141,12,133,46,3,27,5,78,104,8,17,92,43,168,85,2,77,29,3,12,106,95,0,42,152,115,13,69,108,68,36,5,72,150,10,78,115,128,137,90,140,33,76,77,35,73,42,76,40,5,19,6,13,0,0,3,1,4,68,15,55,5,12,0,0,1,0,12,51,89,28,101,83,7,1,80,0,0,21,70,2,0,134,134,15,71,74,85,87,0,1,0,0,0,3,11,50,2,23,0,3,72,7,142,112,108,9,37,58,97,108,78,77,10,0,0,23,0,22,15,50,32,89,37,0,89,60,6,0,120,147,6,79,14,26,68,123,71,50,158,34,0,0,0,2,34,0,0,97,32,2,2,31,26,169,102,81,24,54,1,203,13,166,106,111,5,94,38,26,88,72,0,32,154,38,0,59,104,40,190,8,114,21,101,60,0,19,84,11,0,3,77,19,0,2,102,36,0,104,74,3,33,40,34,0,64,64,36,100,51,15,88,162,11,7,91,51,6,108,63,145

B-factor: mean 42.56, std 16.28, range [16.4, 108.85]

Foldseek 3Di:
DLLVVLLCLLQPQFPQKQPSVLSSVVSVVVDAAEEEEEDFLQFFAFCQVVLVLLSLQSNVVSRHQYEYEHADVLNLLVCRLNSPSVLRVLSVVLVLLLSVLLPRPCVSYHYHYCVVLVPDVVLVVQLVVLVVQADLVLLVVLFDDPVVDDPSRSSSLSSVLSVCQVSQHQAYEYAPNNVSSLVSSQVCQVVVVGHRHIYIHHYFQAFQQFPHGADPPDVLRTGGLQDDLVSLLNSLQNGDADFLDDPRGNLLVCCQSPQPSDQQGWQDWCDIDRHSVVVSVCRNVSVDDSNRSSVSSSVSVCVSSVSSNCSQCVDVVSVVSNVVRVVD

Sequence (328 aa):
VDVEERFNRIARNTVEIVTEEELKGLLASGARIKGYIGYEPSGVAHIGWLVWMYKVKDLVEAGVDFSVLEATWHAYINDKLGGDMDLIRAAARIVRRVMEAAGVPVERVRFVDAEELASDKDYWGLVIRVAKRASLARVRRALAEEAEVDASKLIYPLMQVSDIFYMDLDIALGGMDQRKAHMLARDVAEKLGRKKPVAIHTPIISSLQGPVKMSKSKPETAVFVVDSDDDIRRKIRKAYCPAKQVQGNPVLEIARYILFARDGFTLRVDVEYTSYEELERDYTDGRLHPLDLKNAVAESLIEVVRPIRGAVLGDPAMKRALEAIEGK

Organism: Aeropyrum pernix (strain ATCC 700893 / DSM 11879 / JCM 9820 / NBRC 100138 / K1) (NCBI:txid272557)

Radius of gyration: 20.19 Å; Cα contacts (8 Å, |Δi|>4): 538; chains: 1; bounding box: 49×51×55 Å

CATH classification: 3.40.50.620 (+1 more: 1.10.240.10)

=== Feature glossary ===
Legend for the data blocks above and below:

— What the protein is —

The amino-acid sequence is the protein's primary structure: the linear order of residues from the N-terminus to the C-terminus, written in one-letter code. Everything else here — the 3D coordinates, the secondary structure, the domain annotations — is ultimately a consequence of this string.

Database cross-references. InterPro integrates a dozen domain/family signature databases into unified entries with residue-range hits. GO terms attach function/process/location labels with evidence codes. CATH codes position the fold in a four-level structural taxonomy. Organism is the NCBI-taxonomy species name.

— Where its atoms are —

The mmCIF block holds the 3D Cartesian coordinates of each backbone atom (N, Cα, C, O) in ångströms. mmCIF is the PDB's canonical archive format — a tagged-loop text representation of the atomic model.

The six renders are orthographic views along the three Cartesian axes in both directions. Representation (cartoon, sticks, or surface) and color scheme (sequence-rainbow or by-chain) vary across proteins so the training set covers all the common visualization conventions.

— Local backbone conformation —

Secondary structure is the local, repeating backbone conformation. DSSP classifies it into eight states by reading the hydrogen-bond network: three helix types (H, G, I), two β types (E, B), two non-regular types (T, S), and unstructured coil (-).

SS3 is a coarse helix/strand/coil call (letters a/b/c) made by the P-SEA algorithm from inter-Cα distances and dihedrals. It is less detailed than DSSP but needs only Cα positions.

Backbone dihedral angles. Every residue except chain termini has a φ (preceding-C → N → Cα → C) and a ψ (N → Cα → C → next-N). They are reported in degrees following the IUPAC sign convention. Secondary structure is essentially a statement about which (φ, ψ) basin each residue occupies.

— Global shape and packing —

The geometric summary reports three shape descriptors. Rg (radius of gyration) measures how spread out the Cα atoms are about their centre of mass; compact globular proteins have small Rg, elongated or unfolded ones large. Cα contacts (<8 Å, |i−j|>4) count long-range residue pairs in spatial proximity — high for tightly packed folds, near zero for rods or random coil. The bounding-box extents give the protein's footprint along x, y, z in Å.

Solvent accessibility: the surface area of each residue that a 1.4 Å water probe can touch, in Å². When only backbone atoms are present the absolute values are lower than full-atom SASA (side chains contribute most of the area) and are flagged as backbone-only.

Plot images: a contact map (which residues are close in 3D, as an N×N binary image), a Ramachandran scatter (backbone torsion angles, revealing secondary-structure composition at a glance), and — for AlphaFold structures — a PAE heatmap (pairwise prediction confidence).

— Structural neighborhood —

Foldseek's 3Di representation compresses backbone geometry into a per-residue letter drawn from a learned twenty-state alphabet. It captures the tertiary interaction pattern around each residue — which residues are packed against it in space, regardless of where they are in sequence.

Structural nearest neighbors (via Foldseek easy-search vs the PDB). Reported per hit: target PDB id, E-value, and alignment TM-score. A TM-score above ~0.5 is the conventional threshold for 'same fold'.

— Confidence and disorder —

pLDDT (predicted Local Distance Difference Test) is AlphaFold's per-residue confidence score, ranging from 0 to 100. Values above 90 indicate high confidence (typically well-packed cores); 70–90 is confident; 50–70 low confidence; below 50 usually means the region is disordered or the prediction is unreliable there. AlphaFold stores pLDDT in the mmCIF B-factor column.

For experimental (PDB) structures, the B-factor (temperature factor) quantifies the positional spread of each atom in the crystal — a combination of thermal vibration and static disorder — in units of Å². High B-factors mark flexible loops or poorly resolved regions; low B-factors mark the rigid, well-ordered core.

Predicted Aligned Error (PAE) is an AlphaFold confidence matrix: entry (i, j) is the expected error in the position of residue j, in ångströms, when the prediction is superimposed on the true structure at residue i. Low PAE within a block of residues means that block is internally rigid and well-predicted; high PAE between two blocks means their relative placement is uncertain even if each block individually is confident.